Protein AF-A0A1A7BVV1-F1 (afdb_monomer_lite)

Radius of gyration: 44.95 Å; chains: 1; bounding box: 126×64×106 Å

pLDDT: mean 70.27, std 19.04, range [36.62, 98.12]

Organism: NCBI:txid1747903

Sequence (339 aa):
MTTYQEFCRLRDLHIPGVNAPKHTEADAFFMAAAQLAVPDGYKLAPLEPTPEIIASAAVAIWPTASPADIALARLAAPIVLMQMDMAPGTTADAVAGMLATMAPAYRAMLAAAPFPPAADQHPDDAAVDRFAAAMKAKLALARVKGRSGWDDPEQCSVDDLTVMLRNQANGGDPVDAGNFAMMVHQRGGSIARPRHAQLDAIEAAELQTVLADTFAHCRPEYPAGITAWAKAALLEVKDSMRYPATMTAALADVLGLPNFRTGPIAHVYRAAGAEIRTKCEDEQAFVIDRFLRLVLEHDDDWRTAAEADIKVAYTLAEANNAVDSASDAKTLEKTGEKT

Secondary structure (DSSP, 8-state):
--HHHHHHHHTT---TT-------HHHHHHHHHTT-PPPTT--PPPSS--HHHHHHHHHHH-PPPPHHHHHHHHHHHHHHHHHS-PPTT--HHHHHHHHHHHHHHHHHHHHHSPPPP-----HHHHHHHHHHHHHHHHHHHHHHTT---TT-TTTS-HHHHHHHHHHHHTTS-HHHHHHHHHHHHHTT-------HHHHHHHHHHHHHHHHHHHHHHH-TT--S-HHHHHHHHHHHHHHTTPPPSS--HHHHHHHT--HHHHHHHHHHHHHTT----SSHHHHHHHHHHHHHHHHHHHGGGHHHHHHHHHHHHHHHHHHHHHHHHHHHHHHHHHHHTT-

Structure (mmCIF, N/CA/C/O backbone):
data_AF-A0A1A7BVV1-F1
#
_entry.id   AF-A0A1A7BVV1-F1
#
loop_
_atom_site.group_PDB
_atom_site.id
_atom_site.type_symbol
_atom_site.label_atom_id
_atom_site.label_alt_id
_atom_site.label_comp_id
_atom_site.label_asym_id
_atom_site.label_entity_id
_atom_site.label_seq_id
_atom_site.pdbx_PDB_ins_code
_atom_site.Cartn_x
_atom_site.Cartn_y
_atom_site.Cartn_z
_atom_site.occupancy
_atom_site.B_iso_or_equiv
_atom_site.auth_seq_id
_atom_site.auth_comp_id
_atom_site.auth_asym_id
_atom_site.auth_atom_id
_atom_site.pdbx_PDB_model_num
ATOM 1 N N . MET A 1 1 ? 61.822 -25.140 -3.729 1.00 50.16 1 MET A N 1
ATOM 2 C CA . MET A 1 1 ? 61.906 -23.917 -2.900 1.00 50.16 1 MET A CA 1
ATOM 3 C C . MET A 1 1 ? 63.288 -23.295 -3.104 1.00 50.16 1 MET A C 1
ATOM 5 O O . MET A 1 1 ? 64.069 -23.216 -2.172 1.00 50.16 1 MET A O 1
ATOM 9 N N . THR A 1 2 ? 63.626 -22.944 -4.350 1.00 50.75 2 THR A N 1
ATOM 10 C CA . THR A 1 2 ? 65.026 -22.674 -4.753 1.00 50.75 2 THR A CA 1
ATOM 11 C C . THR A 1 2 ? 65.167 -21.541 -5.770 1.00 50.75 2 THR A C 1
ATOM 13 O O . THR A 1 2 ? 66.208 -20.912 -5.806 1.00 50.75 2 THR A O 1
ATOM 16 N N . THR A 1 3 ? 64.112 -21.158 -6.492 1.00 49.38 3 THR A N 1
ATOM 17 C CA . THR A 1 3 ? 64.167 -20.032 -7.444 1.00 49.38 3 THR A CA 1
ATOM 18 C C . THR A 1 3 ? 63.941 -18.660 -6.796 1.00 49.38 3 THR A C 1
ATOM 20 O O . THR A 1 3 ? 64.519 -17.670 -7.231 1.00 49.38 3 THR A O 1
ATOM 23 N N . TYR A 1 4 ? 63.165 -18.577 -5.707 1.00 37.75 4 TYR A N 1
ATOM 24 C CA . TYR A 1 4 ? 62.896 -17.296 -5.030 1.00 37.75 4 TYR A CA 1
ATOM 25 C C . TYR A 1 4 ? 64.085 -16.802 -4.184 1.00 37.75 4 TYR A C 1
ATOM 27 O O . TYR A 1 4 ? 64.351 -15.606 -4.113 1.00 37.75 4 TYR A O 1
ATOM 35 N N . GLN A 1 5 ? 64.852 -17.720 -3.585 1.00 42.91 5 GLN A N 1
ATOM 36 C CA . GLN A 1 5 ? 66.039 -17.363 -2.798 1.00 42.91 5 GLN A CA 1
ATOM 37 C C . GLN A 1 5 ? 67.229 -16.942 -3.677 1.00 42.91 5 GLN A C 1
ATOM 39 O O . GLN A 1 5 ? 67.999 -16.082 -3.258 1.00 42.91 5 GLN A O 1
ATOM 44 N N . GLU A 1 6 ? 67.352 -17.466 -4.902 1.00 45.44 6 GLU A N 1
ATOM 45 C CA . GLU A 1 6 ? 68.348 -16.994 -5.880 1.00 45.44 6 GLU A CA 1
ATOM 46 C C . GLU A 1 6 ? 68.006 -15.609 -6.438 1.00 45.44 6 GLU A C 1
ATOM 48 O O . GLU A 1 6 ? 68.896 -14.768 -6.570 1.00 45.44 6 GLU A O 1
ATOM 53 N N . PHE A 1 7 ? 66.719 -15.318 -6.653 1.00 45.88 7 PHE A N 1
ATOM 54 C CA . PHE A 1 7 ? 66.269 -13.993 -7.082 1.00 45.88 7 PHE A CA 1
ATOM 55 C C . PHE A 1 7 ? 66.543 -12.911 -6.022 1.00 45.88 7 PHE A C 1
ATOM 57 O O . PHE A 1 7 ? 67.014 -11.821 -6.344 1.00 45.88 7 PHE A O 1
ATOM 64 N N . CYS A 1 8 ? 66.331 -13.218 -4.736 1.00 41.44 8 CYS A N 1
ATOM 65 C CA . CYS A 1 8 ? 66.643 -12.281 -3.653 1.00 41.44 8 CYS A CA 1
ATOM 66 C C . CYS A 1 8 ? 68.152 -12.060 -3.459 1.00 41.44 8 CYS A C 1
ATOM 68 O O . CYS A 1 8 ? 68.545 -10.979 -3.031 1.00 41.44 8 CYS A O 1
ATOM 70 N N . ARG A 1 9 ? 69.004 -13.031 -3.817 1.00 43.50 9 ARG A N 1
ATOM 71 C CA . ARG A 1 9 ? 70.467 -12.928 -3.663 1.00 43.50 9 ARG A CA 1
ATOM 72 C C . ARG A 1 9 ? 71.121 -11.995 -4.689 1.00 43.50 9 ARG A C 1
ATOM 74 O O . ARG A 1 9 ? 72.174 -11.434 -4.407 1.00 43.50 9 ARG A O 1
ATOM 81 N N . LEU A 1 10 ? 70.499 -11.810 -5.856 1.00 45.03 10 LEU A N 1
ATOM 82 C CA . LEU A 1 10 ? 71.008 -10.945 -6.930 1.00 45.03 10 LEU A CA 1
ATOM 83 C C . LEU A 1 10 ? 70.640 -9.464 -6.762 1.00 45.03 10 LEU A C 1
ATOM 85 O O . LEU A 1 10 ? 71.250 -8.610 -7.401 1.00 45.03 10 LEU A O 1
ATOM 89 N N . ARG A 1 11 ? 69.684 -9.137 -5.885 1.00 41.88 11 ARG A N 1
ATOM 90 C CA . ARG A 1 11 ? 69.270 -7.747 -5.635 1.00 41.88 11 ARG A CA 1
ATOM 91 C C . ARG A 1 11 ? 70.212 -6.991 -4.685 1.00 41.88 11 ARG A C 1
ATOM 93 O O . ARG A 1 11 ? 70.223 -5.765 -4.707 1.00 41.88 11 ARG A O 1
ATOM 100 N N . ASP A 1 12 ? 71.035 -7.704 -3.913 1.00 43.41 12 ASP A N 1
ATOM 101 C CA . ASP A 1 12 ? 71.889 -7.116 -2.867 1.00 43.41 12 ASP A CA 1
ATOM 102 C C . ASP A 1 12 ? 73.333 -6.801 -3.317 1.00 43.41 12 ASP A C 1
ATOM 104 O O . ASP A 1 12 ? 74.172 -6.425 -2.501 1.00 43.41 12 ASP A O 1
ATOM 108 N N . LEU A 1 13 ? 73.639 -6.870 -4.618 1.00 45.31 13 LEU A N 1
ATOM 109 C CA . LEU A 1 13 ? 74.903 -6.365 -5.179 1.00 45.31 13 LEU A CA 1
ATOM 110 C C . LEU A 1 13 ? 74.689 -5.057 -5.947 1.00 45.31 13 LEU A C 1
ATOM 112 O O . LEU A 1 13 ? 75.045 -4.931 -7.116 1.00 45.31 13 LEU A O 1
ATOM 116 N N . HIS A 1 14 ? 74.134 -4.051 -5.272 1.00 40.06 14 HIS A N 1
ATOM 117 C CA . HIS A 1 14 ? 74.279 -2.666 -5.710 1.00 40.06 14 HIS A CA 1
ATOM 118 C C . HIS A 1 14 ? 75.394 -2.003 -4.896 1.00 40.06 14 HIS A C 1
ATOM 120 O O . HIS A 1 14 ? 75.162 -1.446 -3.827 1.00 40.06 14 HIS A O 1
ATOM 126 N N . ILE A 1 15 ? 76.627 -2.091 -5.400 1.00 43.69 15 ILE A N 1
ATOM 127 C CA . ILE A 1 15 ? 77.714 -1.211 -4.963 1.00 43.69 15 ILE A CA 1
ATOM 128 C C . ILE A 1 15 ? 77.426 0.161 -5.594 1.00 43.69 15 ILE A C 1
ATOM 130 O O . ILE A 1 15 ? 77.420 0.257 -6.825 1.00 43.69 15 ILE A O 1
ATOM 134 N N . PRO A 1 16 ? 77.183 1.228 -4.815 1.00 36.62 16 PRO A N 1
ATOM 135 C CA . PRO A 1 16 ? 76.979 2.553 -5.382 1.00 36.62 16 PRO A CA 1
ATOM 136 C C . PRO A 1 16 ? 78.316 3.051 -5.944 1.00 36.62 16 PRO A C 1
ATOM 138 O O . PRO A 1 16 ? 79.261 3.252 -5.184 1.00 36.62 16 PRO A O 1
ATOM 141 N N . GLY A 1 17 ? 78.411 3.246 -7.264 1.00 48.16 17 GLY A N 1
ATOM 142 C CA . GLY A 1 17 ? 79.550 3.962 -7.857 1.00 48.16 17 GLY A CA 1
ATOM 143 C C . GLY A 1 17 ? 80.024 3.557 -9.254 1.00 48.16 17 GLY A C 1
ATOM 144 O O . GLY A 1 17 ? 80.911 4.227 -9.774 1.00 48.16 17 GLY A O 1
ATOM 145 N N . VAL A 1 18 ? 79.472 2.524 -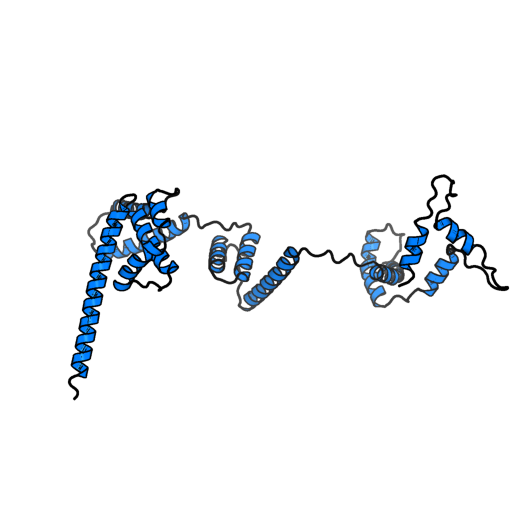9.899 1.00 46.72 18 VAL A N 1
ATOM 146 C CA . VAL A 1 18 ? 79.907 2.138 -11.257 1.00 46.72 18 VAL A CA 1
ATOM 147 C C . VAL A 1 18 ? 78.745 2.248 -12.242 1.00 46.72 18 VAL A C 1
ATOM 149 O O . VAL A 1 18 ? 77.718 1.596 -12.079 1.00 46.72 18 VAL A O 1
ATOM 152 N N . ASN A 1 19 ? 78.910 3.098 -13.260 1.00 51.44 19 ASN A N 1
ATOM 153 C CA . ASN A 1 19 ? 77.971 3.267 -14.371 1.00 51.44 19 ASN A CA 1
ATOM 154 C C . ASN A 1 19 ? 77.696 1.919 -15.057 1.00 51.44 19 ASN A C 1
ATOM 156 O O . ASN A 1 19 ? 78.560 1.401 -15.763 1.00 51.44 19 ASN A O 1
ATOM 160 N N . ALA A 1 20 ? 76.491 1.372 -14.892 1.00 44.41 20 ALA A N 1
ATOM 161 C CA . ALA A 1 20 ? 76.021 0.257 -15.707 1.00 44.41 20 ALA A CA 1
ATOM 162 C C . ALA A 1 20 ? 75.573 0.784 -17.088 1.00 44.41 20 ALA A C 1
ATOM 164 O O . ALA A 1 20 ? 74.839 1.779 -17.143 1.00 44.41 20 ALA A O 1
ATOM 165 N N . PRO A 1 21 ? 75.995 0.166 -18.207 1.00 50.19 21 PRO A N 1
ATOM 166 C CA . PRO A 1 21 ? 75.536 0.564 -19.531 1.00 50.19 21 PRO A CA 1
ATOM 167 C C . PRO A 1 21 ? 74.037 0.278 -19.669 1.00 50.19 21 PRO A C 1
ATOM 169 O O . PRO A 1 21 ? 73.565 -0.818 -19.369 1.00 50.19 21 PRO A O 1
ATOM 172 N N . LYS A 1 22 ? 73.279 1.287 -20.111 1.00 49.56 22 LYS A N 1
ATOM 173 C CA . LYS A 1 22 ? 71.845 1.169 -20.395 1.00 49.56 22 LYS A CA 1
ATOM 174 C C . LYS A 1 22 ? 71.646 0.334 -21.662 1.00 49.56 22 LYS A C 1
ATOM 176 O O . LYS A 1 22 ? 71.616 0.890 -22.753 1.00 49.56 22 LYS A O 1
ATOM 181 N N . HIS A 1 23 ? 71.490 -0.972 -21.507 1.00 47.69 23 HIS A N 1
ATOM 182 C CA . HIS A 1 23 ? 70.833 -1.805 -22.509 1.00 47.69 23 HIS A CA 1
ATOM 183 C C . HIS A 1 23 ? 69.512 -2.285 -21.920 1.00 47.69 23 HIS A C 1
ATOM 185 O O . HIS A 1 23 ? 69.466 -2.771 -20.789 1.00 47.69 23 HIS A O 1
ATOM 191 N N . THR A 1 24 ? 68.429 -2.060 -22.652 1.00 56.09 24 THR A N 1
ATOM 192 C CA . THR A 1 24 ? 67.086 -2.491 -22.256 1.00 56.09 24 THR A CA 1
ATOM 193 C C . THR A 1 24 ? 66.888 -3.967 -22.610 1.00 56.09 24 THR A C 1
ATOM 195 O O . THR A 1 24 ? 67.560 -4.481 -23.501 1.00 56.09 24 THR A O 1
ATOM 198 N N . GLU A 1 25 ? 65.968 -4.676 -21.943 1.00 47.03 25 GLU A N 1
ATOM 199 C CA . GLU A 1 25 ? 65.640 -6.084 -22.264 1.00 47.03 25 GLU A CA 1
ATOM 200 C C . GLU A 1 25 ? 65.261 -6.289 -23.744 1.00 47.03 25 GLU A C 1
ATOM 202 O O . GLU A 1 25 ? 65.489 -7.361 -24.304 1.00 47.03 25 GLU A O 1
ATOM 207 N N . ALA A 1 26 ? 64.761 -5.240 -24.406 1.00 49.53 26 ALA A N 1
ATOM 208 C CA . ALA A 1 26 ? 64.489 -5.230 -25.839 1.00 49.53 26 ALA A CA 1
ATOM 209 C C . ALA A 1 26 ? 65.767 -5.370 -26.693 1.00 49.53 26 ALA A C 1
ATOM 211 O O . ALA A 1 26 ? 65.755 -6.072 -27.705 1.00 49.53 26 ALA A O 1
ATOM 212 N N . ASP A 1 27 ? 66.887 -4.780 -26.266 1.00 47.97 27 ASP A N 1
ATOM 213 C CA . ASP A 1 27 ? 68.156 -4.823 -27.004 1.00 47.97 27 ASP A CA 1
ATOM 214 C C . ASP A 1 27 ? 68.790 -6.225 -26.960 1.00 47.97 27 ASP A C 1
ATOM 216 O O . ASP A 1 27 ? 69.382 -6.687 -27.938 1.00 47.97 27 ASP A O 1
ATOM 220 N N . ALA A 1 28 ? 68.614 -6.942 -25.844 1.00 51.19 28 ALA A N 1
ATOM 221 C CA . ALA A 1 28 ? 69.111 -8.308 -25.673 1.00 51.19 28 ALA A CA 1
ATOM 222 C C . ALA A 1 28 ? 68.346 -9.325 -26.542 1.00 51.19 28 ALA A C 1
ATOM 224 O O . ALA A 1 28 ? 68.944 -10.272 -27.056 1.00 51.19 28 ALA A O 1
ATOM 225 N N . PHE A 1 29 ? 67.043 -9.111 -26.755 1.00 47.25 29 PHE A N 1
ATOM 226 C CA . PHE A 1 29 ? 66.218 -9.985 -27.593 1.00 47.25 29 PHE A CA 1
ATOM 227 C C . PHE A 1 29 ? 66.537 -9.821 -29.089 1.00 47.25 29 PHE A C 1
ATOM 229 O O . PHE A 1 29 ? 66.622 -10.808 -29.822 1.00 47.25 29 PHE A O 1
ATOM 236 N N . PHE A 1 30 ? 66.798 -8.589 -29.542 1.00 46.56 30 PHE A N 1
ATOM 237 C CA . PHE A 1 30 ? 67.150 -8.312 -30.939 1.00 46.56 30 PHE A CA 1
ATOM 238 C C . PHE A 1 30 ? 68.538 -8.835 -31.336 1.00 46.56 30 PHE A C 1
ATOM 240 O O . PHE A 1 30 ? 68.716 -9.302 -32.462 1.00 46.56 30 PHE A O 1
ATOM 247 N N . MET A 1 31 ? 69.513 -8.817 -30.422 1.00 45.09 31 MET A N 1
ATOM 248 C CA . MET A 1 31 ? 70.860 -9.335 -30.699 1.00 45.09 31 MET A CA 1
ATOM 249 C C . MET A 1 31 ? 70.904 -10.868 -30.812 1.00 45.09 31 MET A C 1
ATOM 251 O O . MET A 1 31 ? 71.695 -11.390 -31.593 1.00 45.09 31 MET A O 1
ATOM 255 N N . ALA A 1 32 ? 70.030 -11.594 -30.104 1.00 47.50 32 ALA A N 1
ATOM 256 C CA . ALA A 1 32 ? 69.979 -13.060 -30.154 1.00 47.50 32 ALA A CA 1
ATOM 257 C C . ALA A 1 32 ? 69.299 -13.613 -31.425 1.00 47.50 32 ALA A C 1
ATOM 259 O O . ALA A 1 32 ? 69.659 -14.690 -31.900 1.00 47.50 32 ALA A O 1
ATOM 260 N N . ALA A 1 33 ? 68.342 -12.882 -32.008 1.00 43.78 33 ALA A N 1
ATOM 261 C CA . ALA A 1 33 ? 67.615 -13.322 -33.204 1.00 43.78 33 ALA A CA 1
ATOM 262 C C . ALA A 1 33 ? 68.429 -13.189 -34.509 1.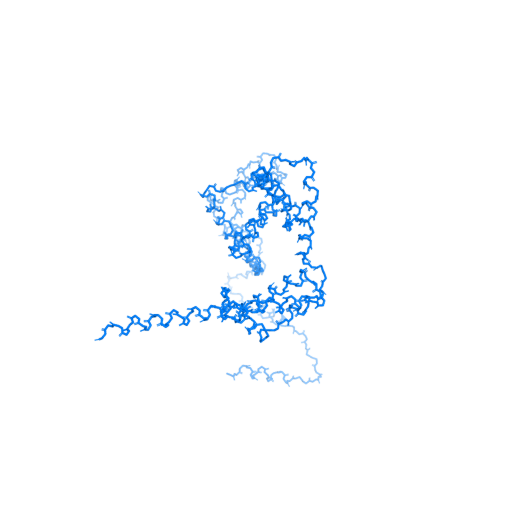00 43.78 33 ALA A C 1
ATOM 264 O O . ALA A 1 33 ? 68.146 -13.877 -35.489 1.00 43.78 33 ALA A O 1
ATOM 265 N N . ALA A 1 34 ? 69.461 -12.340 -34.533 1.00 47.81 34 ALA A N 1
ATOM 266 C CA . ALA A 1 34 ? 70.219 -12.017 -35.744 1.00 47.81 34 ALA A CA 1
ATOM 267 C C . ALA A 1 34 ? 71.250 -13.086 -36.178 1.00 47.81 34 ALA A C 1
ATOM 269 O O . ALA A 1 34 ? 71.922 -12.903 -37.191 1.00 47.81 34 ALA A O 1
ATOM 270 N N . GLN A 1 35 ? 71.401 -14.194 -35.440 1.00 49.53 35 GLN A N 1
ATOM 271 C CA . GLN A 1 35 ? 72.483 -15.174 -35.644 1.00 49.53 35 GLN A CA 1
ATOM 272 C C . GLN A 1 35 ? 72.015 -16.628 -35.830 1.00 49.53 35 GLN A C 1
ATOM 274 O O . GLN A 1 35 ? 72.751 -17.568 -35.537 1.00 49.53 35 GLN A O 1
ATOM 279 N N . LEU A 1 36 ? 70.815 -16.846 -36.374 1.00 53.44 36 LEU A N 1
ATOM 280 C CA . LEU A 1 36 ? 70.402 -18.171 -36.851 1.00 53.44 36 LEU A CA 1
ATOM 281 C C . LEU A 1 36 ? 70.824 -18.362 -38.315 1.00 53.44 36 LEU A C 1
ATOM 283 O O . LEU A 1 36 ? 70.265 -17.753 -39.225 1.00 53.44 36 LEU A O 1
ATOM 287 N N . ALA A 1 37 ? 71.826 -19.213 -38.541 1.00 56.31 37 ALA A N 1
ATOM 288 C CA . ALA A 1 37 ? 72.240 -19.619 -39.881 1.00 56.31 37 ALA A CA 1
ATOM 289 C C . ALA A 1 37 ? 71.121 -20.427 -40.565 1.00 56.31 37 ALA A C 1
ATOM 291 O O . ALA A 1 37 ? 70.638 -21.422 -40.023 1.00 56.31 37 ALA A O 1
ATOM 292 N N . VAL A 1 38 ? 70.709 -19.990 -41.756 1.00 58.81 38 VAL A N 1
ATOM 293 C CA . VAL A 1 38 ? 69.658 -20.632 -42.557 1.00 58.81 38 VAL A CA 1
ATOM 294 C C . VAL A 1 38 ? 70.270 -21.800 -43.338 1.00 58.81 38 VAL A C 1
ATOM 296 O O . VAL A 1 38 ? 71.264 -21.580 -44.029 1.00 58.81 38 VAL A O 1
ATOM 299 N N . PRO A 1 39 ? 69.718 -23.025 -43.258 1.00 67.88 39 PRO A N 1
ATOM 300 C CA . PRO A 1 39 ? 70.212 -24.160 -44.036 1.00 67.88 39 PRO A CA 1
ATOM 301 C C . PRO A 1 39 ? 70.113 -23.937 -45.552 1.00 67.88 39 PRO A C 1
ATOM 303 O O . PRO A 1 39 ? 69.182 -23.283 -46.032 1.00 67.88 39 PRO A O 1
ATOM 306 N N . ASP A 1 40 ? 71.029 -24.541 -46.315 1.00 46.19 40 ASP A N 1
ATOM 307 C CA . ASP A 1 40 ? 71.028 -24.463 -47.780 1.00 46.19 40 ASP A CA 1
ATOM 308 C C . ASP A 1 40 ? 69.691 -24.938 -48.372 1.00 46.19 40 ASP A C 1
ATOM 310 O O . ASP A 1 40 ? 69.164 -25.998 -48.029 1.00 46.19 40 ASP A O 1
ATOM 314 N N . GLY A 1 41 ? 69.132 -24.127 -49.275 1.00 64.00 41 GLY A N 1
ATOM 315 C CA . GLY A 1 41 ? 67.833 -24.365 -49.915 1.00 64.00 41 GLY A CA 1
ATOM 316 C C . GLY A 1 41 ? 66.634 -23.713 -49.217 1.00 64.00 41 GLY A C 1
ATOM 317 O O . GLY A 1 41 ? 65.553 -23.677 -49.803 1.00 64.00 41 GLY A O 1
ATOM 318 N N . TYR A 1 42 ? 66.809 -23.139 -48.024 1.00 51.59 42 TYR A N 1
ATOM 319 C CA . TYR A 1 42 ? 65.757 -22.407 -47.317 1.00 51.59 42 TYR A CA 1
ATOM 320 C C . TYR A 1 42 ? 65.946 -20.893 -47.463 1.00 51.59 42 TYR A C 1
ATOM 322 O O . TYR A 1 42 ? 67.063 -20.379 -47.476 1.00 51.59 42 TYR A O 1
ATOM 330 N N . LYS A 1 43 ? 64.837 -20.157 -47.575 1.00 56.69 43 LYS A N 1
ATOM 331 C CA . LYS A 1 43 ? 64.819 -18.689 -47.521 1.00 56.69 43 LYS A CA 1
ATOM 332 C C . LYS A 1 43 ? 64.109 -18.260 -46.245 1.00 56.69 43 LYS A C 1
ATOM 334 O O . LYS A 1 43 ? 63.055 -18.806 -45.926 1.00 56.69 43 LYS A O 1
ATOM 339 N N . LEU A 1 44 ? 64.672 -17.282 -45.535 1.00 53.59 44 LEU A N 1
ATOM 340 C CA . LEU A 1 44 ? 63.983 -16.644 -44.415 1.00 53.59 44 LEU A CA 1
ATOM 341 C C . LEU A 1 44 ? 62.698 -16.000 -44.925 1.00 53.59 44 LEU A C 1
ATOM 343 O O . LEU A 1 44 ? 62.722 -15.240 -45.896 1.00 53.59 44 LEU A O 1
ATOM 347 N N . ALA A 1 45 ? 61.585 -16.323 -44.271 1.00 50.31 45 ALA A N 1
ATOM 348 C CA . ALA A 1 45 ? 60.344 -15.608 -44.494 1.00 50.31 45 ALA A CA 1
ATOM 349 C C . ALA A 1 45 ? 60.559 -14.135 -44.095 1.00 50.31 45 ALA A C 1
ATOM 351 O O . ALA A 1 45 ? 61.146 -13.881 -43.037 1.00 50.31 45 ALA A O 1
ATOM 352 N N . PRO A 1 46 ? 60.147 -13.169 -44.932 1.00 55.88 46 PRO A N 1
ATOM 353 C CA . PRO A 1 46 ? 60.271 -11.760 -44.590 1.00 55.88 46 PRO A CA 1
ATOM 354 C C . PRO A 1 46 ? 59.474 -11.461 -43.313 1.00 55.88 46 PRO A C 1
ATOM 356 O O . PRO A 1 46 ? 58.387 -12.001 -43.113 1.00 55.88 46 PRO A O 1
ATOM 359 N N . LEU A 1 47 ? 60.049 -10.624 -42.441 1.00 52.28 47 LEU A N 1
ATOM 360 C CA . LEU A 1 47 ? 59.482 -10.302 -41.125 1.00 52.28 47 LEU A CA 1
ATOM 361 C C . LEU A 1 47 ? 58.121 -9.595 -41.240 1.00 52.28 47 LEU A C 1
ATOM 363 O O . LEU A 1 47 ? 57.256 -9.769 -40.387 1.00 52.28 47 LEU A O 1
ATOM 367 N N . GLU A 1 48 ? 57.938 -8.834 -42.320 1.00 45.59 48 GLU A N 1
ATOM 368 C CA . GLU A 1 48 ? 56.656 -8.276 -42.727 1.00 45.59 48 GLU A CA 1
ATOM 369 C C . GLU A 1 48 ? 56.153 -9.021 -43.973 1.00 45.59 48 GLU A C 1
ATOM 371 O O . GLU A 1 48 ? 56.903 -9.172 -44.946 1.00 45.59 48 GLU A O 1
ATOM 376 N N . PRO A 1 49 ? 54.908 -9.528 -43.960 1.00 56.50 49 PRO A N 1
ATOM 377 C CA . PRO A 1 49 ? 54.383 -10.307 -45.070 1.00 56.50 49 PRO A CA 1
ATOM 378 C C . PRO A 1 49 ? 54.260 -9.425 -46.317 1.00 56.50 49 PRO A C 1
ATOM 380 O O . PRO A 1 49 ? 53.665 -8.349 -46.275 1.00 56.50 49 PRO A O 1
ATOM 383 N N . THR A 1 50 ? 54.817 -9.880 -47.442 1.00 64.06 50 THR A N 1
ATOM 384 C CA . THR A 1 50 ? 54.706 -9.139 -48.704 1.00 64.06 50 THR A CA 1
ATOM 385 C C . THR A 1 50 ? 53.255 -9.121 -49.195 1.00 64.06 50 THR A C 1
ATOM 387 O O . THR A 1 50 ? 52.506 -10.063 -48.908 1.00 64.06 50 THR A O 1
ATOM 390 N N . PRO A 1 51 ? 52.834 -8.100 -49.963 1.00 53.41 51 PRO A N 1
ATOM 391 C CA . PRO A 1 51 ? 51.484 -8.029 -50.525 1.00 53.41 51 PRO A CA 1
ATOM 392 C C . PRO A 1 51 ? 51.067 -9.303 -51.272 1.00 53.41 51 PRO A C 1
ATOM 394 O O . PRO A 1 51 ? 49.916 -9.721 -51.190 1.00 53.41 51 PRO A O 1
ATOM 397 N N . GLU A 1 52 ? 52.007 -9.978 -51.934 1.00 53.97 52 GLU A N 1
ATOM 398 C CA . GLU A 1 52 ? 51.784 -11.234 -52.653 1.00 53.97 52 GLU A CA 1
ATOM 399 C C . GLU A 1 52 ? 51.574 -12.426 -51.705 1.00 53.97 52 GLU A C 1
ATOM 401 O O . GLU A 1 52 ? 50.767 -13.307 -52.003 1.00 53.97 52 GLU A O 1
ATOM 406 N N . ILE A 1 53 ? 52.252 -12.455 -50.549 1.00 54.88 53 ILE A N 1
ATOM 407 C CA . ILE A 1 53 ? 52.040 -13.460 -49.493 1.00 54.88 53 ILE A CA 1
ATOM 408 C C . ILE A 1 53 ? 50.684 -13.232 -48.819 1.00 54.88 53 ILE A C 1
ATOM 410 O O . ILE A 1 53 ? 49.951 -14.194 -48.597 1.00 54.88 53 ILE A O 1
ATOM 414 N N . ILE A 1 54 ? 50.311 -11.973 -48.567 1.00 54.38 54 ILE A N 1
ATOM 415 C CA . ILE A 1 54 ? 48.990 -11.605 -48.035 1.00 54.38 54 ILE A CA 1
ATOM 416 C C . ILE A 1 54 ? 47.891 -12.004 -49.028 1.00 54.38 54 ILE A C 1
ATOM 418 O O . ILE A 1 54 ? 46.917 -12.643 -48.636 1.00 54.38 54 ILE A O 1
ATOM 422 N N . ALA A 1 55 ? 48.061 -11.697 -50.317 1.00 46.34 55 ALA A N 1
ATOM 423 C CA . ALA A 1 55 ? 47.103 -12.050 -51.362 1.00 46.34 55 ALA A CA 1
ATOM 424 C C . ALA A 1 55 ? 46.978 -13.571 -51.543 1.00 46.34 55 ALA A C 1
ATOM 426 O O . ALA A 1 55 ? 45.870 -14.092 -51.652 1.00 46.34 55 ALA A O 1
ATOM 427 N N . SER A 1 56 ? 48.093 -14.304 -51.510 1.00 46.34 56 SER A N 1
ATOM 428 C CA . SER A 1 56 ? 48.095 -15.768 -51.635 1.00 46.34 56 SER A CA 1
ATOM 429 C C . SER A 1 56 ? 47.479 -16.451 -50.411 1.00 46.34 56 SER A C 1
ATOM 431 O O . SER A 1 56 ? 46.731 -17.415 -50.562 1.00 46.34 56 SER A O 1
ATOM 433 N N . ALA A 1 57 ? 47.724 -15.931 -49.204 1.00 50.97 57 ALA A N 1
ATOM 434 C CA . ALA A 1 57 ? 47.076 -16.395 -47.979 1.00 50.97 57 ALA A CA 1
ATOM 435 C C . ALA A 1 57 ? 45.571 -16.072 -47.969 1.00 50.97 57 ALA A C 1
ATOM 437 O O . ALA A 1 57 ? 44.771 -16.919 -47.581 1.00 50.97 57 ALA A O 1
ATOM 438 N N . ALA A 1 58 ? 45.163 -14.898 -48.462 1.00 48.34 58 ALA A N 1
ATOM 439 C CA . ALA A 1 58 ? 43.755 -14.523 -48.604 1.00 48.34 58 ALA A CA 1
ATOM 440 C C . ALA A 1 58 ? 43.009 -15.427 -49.603 1.00 48.34 58 ALA A C 1
ATOM 442 O O . ALA A 1 58 ? 41.880 -15.834 -49.339 1.00 48.34 58 ALA A O 1
ATOM 443 N N . VAL A 1 59 ? 43.658 -15.809 -50.710 1.00 49.81 59 VAL A N 1
ATOM 444 C CA . VAL A 1 59 ? 43.122 -16.785 -51.676 1.00 49.81 59 VAL A CA 1
ATOM 445 C C . VAL A 1 59 ? 43.072 -18.199 -51.084 1.00 49.81 59 VAL A C 1
ATOM 447 O O . VAL A 1 59 ? 42.100 -18.913 -51.313 1.00 49.81 59 VAL A O 1
ATOM 450 N N . ALA A 1 60 ? 44.068 -18.599 -50.287 1.00 47.53 60 ALA A N 1
ATOM 451 C CA . ALA A 1 60 ? 44.116 -19.917 -49.646 1.00 47.53 60 ALA A CA 1
ATOM 452 C C . ALA A 1 60 ? 43.114 -20.086 -48.485 1.00 47.53 60 ALA A C 1
ATOM 454 O O . ALA A 1 60 ? 42.774 -21.216 -48.136 1.00 47.53 60 ALA A O 1
ATOM 455 N N . ILE A 1 61 ? 42.643 -18.983 -47.889 1.00 50.22 61 ILE A N 1
ATOM 456 C CA . ILE A 1 61 ? 41.707 -18.975 -46.752 1.00 50.22 61 ILE A CA 1
ATOM 457 C C . ILE A 1 61 ? 40.255 -18.738 -47.200 1.00 50.22 61 ILE A C 1
ATOM 459 O O . ILE A 1 61 ? 39.348 -18.941 -46.398 1.00 50.22 61 ILE A O 1
ATOM 463 N N . TRP A 1 62 ? 39.997 -18.350 -48.457 1.00 50.22 62 TRP A N 1
ATOM 464 C CA . TRP A 1 62 ? 38.654 -17.964 -48.904 1.00 50.22 62 TRP A CA 1
ATOM 465 C C . TRP A 1 62 ? 37.659 -19.136 -48.809 1.00 50.22 62 TRP A C 1
ATOM 467 O O . TRP A 1 62 ? 37.729 -20.070 -49.613 1.00 50.22 62 TRP A O 1
ATOM 477 N N . PRO A 1 63 ? 36.678 -19.114 -47.884 1.00 56.16 63 PRO A N 1
ATOM 478 C CA . PRO A 1 63 ? 35.591 -20.074 -47.926 1.00 56.16 63 PRO A CA 1
ATOM 479 C C . PRO A 1 63 ? 34.667 -19.667 -49.071 1.00 56.16 63 PRO A C 1
ATOM 481 O O . PRO A 1 63 ? 34.292 -18.497 -49.189 1.00 56.16 63 PRO A O 1
ATOM 484 N N . THR A 1 64 ? 34.267 -20.619 -49.911 1.00 61.56 64 THR A N 1
ATOM 485 C CA . THR A 1 64 ? 33.179 -20.402 -50.871 1.00 61.56 64 THR A CA 1
ATOM 486 C C . THR A 1 64 ? 31.962 -19.849 -50.131 1.00 61.56 64 THR A C 1
ATOM 488 O O . THR A 1 64 ? 31.505 -20.475 -49.171 1.00 61.56 64 THR A O 1
ATOM 491 N N . ALA A 1 65 ? 31.459 -18.681 -50.548 1.00 60.69 65 ALA A N 1
ATOM 492 C CA . ALA A 1 65 ? 30.303 -18.043 -49.922 1.00 60.69 65 ALA A CA 1
ATOM 493 C C . ALA A 1 65 ? 29.142 -19.042 -49.814 1.00 60.69 65 ALA A C 1
ATOM 495 O O . ALA A 1 65 ? 28.765 -19.678 -50.803 1.00 60.69 65 ALA A O 1
ATOM 496 N N . SER A 1 66 ? 28.589 -19.212 -48.611 1.00 69.62 66 SER A N 1
ATOM 497 C CA . SER A 1 66 ? 27.484 -20.150 -48.424 1.00 69.62 66 SER A CA 1
ATOM 498 C C . SER A 1 66 ? 26.212 -19.623 -49.106 1.00 69.62 66 SER A C 1
ATOM 500 O O . SER A 1 66 ? 26.056 -18.411 -49.283 1.00 69.62 66 SER A O 1
ATOM 502 N N . PRO A 1 67 ? 25.233 -20.485 -49.432 1.00 70.19 67 PRO A N 1
ATOM 503 C CA . PRO A 1 67 ? 23.940 -20.030 -49.949 1.00 70.19 67 PRO A CA 1
ATOM 504 C C . PRO A 1 67 ? 23.245 -18.998 -49.042 1.00 70.19 67 PRO A C 1
ATOM 506 O O . PRO A 1 67 ? 22.571 -18.095 -49.535 1.00 70.19 67 PRO A O 1
ATOM 509 N N . ALA A 1 68 ? 23.453 -19.088 -47.723 1.00 68.44 68 ALA A N 1
ATOM 510 C CA . ALA A 1 68 ? 22.937 -18.121 -46.757 1.00 68.44 68 ALA A CA 1
ATOM 511 C C . ALA A 1 68 ? 23.654 -16.759 -46.838 1.00 68.44 68 ALA A C 1
ATOM 513 O O . ALA A 1 68 ? 23.013 -15.726 -46.661 1.00 68.44 68 ALA A O 1
ATOM 514 N N . ASP A 1 69 ? 24.956 -16.738 -47.145 1.00 61.72 69 ASP A N 1
ATOM 515 C CA . ASP A 1 69 ? 25.711 -15.498 -47.390 1.00 61.72 69 ASP A CA 1
ATOM 516 C C . ASP A 1 69 ? 25.217 -14.778 -48.639 1.00 61.72 69 ASP A C 1
ATOM 518 O O . ASP A 1 69 ? 25.010 -13.569 -48.617 1.00 61.72 69 ASP A O 1
ATOM 522 N N . ILE A 1 70 ? 24.956 -15.532 -49.708 1.00 65.44 70 ILE A N 1
ATOM 523 C CA . ILE A 1 70 ? 24.428 -14.993 -50.965 1.00 65.44 70 ILE A CA 1
ATOM 524 C C . ILE A 1 70 ? 23.021 -14.418 -50.753 1.00 65.44 70 ILE A C 1
ATOM 526 O O . ILE A 1 70 ? 22.706 -13.340 -51.258 1.00 65.44 70 ILE A O 1
ATOM 530 N N . ALA A 1 71 ? 22.176 -15.104 -49.978 1.00 67.19 71 ALA A N 1
ATOM 531 C CA . ALA A 1 71 ? 20.840 -14.618 -49.646 1.00 67.19 71 ALA A CA 1
ATOM 532 C C . ALA A 1 71 ? 20.884 -13.324 -48.815 1.00 67.19 71 ALA A C 1
ATOM 534 O O . ALA A 1 71 ? 20.173 -12.369 -49.127 1.00 67.19 71 ALA A O 1
ATOM 535 N N . LEU A 1 72 ? 21.751 -13.264 -47.801 1.00 69.00 72 LEU A N 1
ATOM 536 C CA . LEU A 1 72 ? 21.925 -12.072 -46.971 1.00 69.00 72 LEU A CA 1
ATOM 537 C C . LEU A 1 72 ? 22.507 -10.896 -47.774 1.00 69.00 72 LEU A C 1
ATOM 539 O O . LEU A 1 72 ? 22.030 -9.769 -47.658 1.00 69.00 72 LEU A O 1
ATOM 543 N N . ALA A 1 73 ? 23.482 -11.161 -48.644 1.00 67.44 73 ALA A N 1
ATOM 544 C CA . ALA A 1 73 ? 24.088 -10.159 -49.516 1.00 67.44 73 ALA A CA 1
ATOM 545 C C . ALA A 1 73 ? 23.083 -9.557 -50.515 1.00 67.44 73 ALA A C 1
ATOM 547 O O . ALA A 1 73 ? 23.122 -8.355 -50.773 1.00 67.44 73 ALA A O 1
ATOM 548 N N . ARG A 1 74 ? 22.132 -10.354 -51.023 1.00 70.31 74 ARG A N 1
ATOM 549 C CA . ARG A 1 74 ? 21.033 -9.861 -51.874 1.00 70.31 74 ARG A CA 1
ATOM 550 C C . ARG A 1 74 ? 20.098 -8.895 -51.151 1.00 70.31 74 ARG A C 1
ATOM 552 O O . ARG A 1 74 ? 19.622 -7.951 -51.772 1.00 70.31 74 ARG A O 1
ATOM 559 N N . LEU A 1 75 ? 19.855 -9.105 -49.857 1.00 67.38 75 LEU A N 1
ATOM 560 C CA . LEU A 1 75 ? 19.044 -8.192 -49.044 1.00 67.38 75 LEU A CA 1
ATOM 561 C C . LEU A 1 75 ? 19.789 -6.889 -48.718 1.00 67.38 75 LEU A C 1
ATOM 563 O O . LEU A 1 75 ? 19.161 -5.839 -48.620 1.00 67.38 75 LEU A O 1
ATOM 567 N N . ALA A 1 76 ? 21.116 -6.944 -48.575 1.00 63.53 76 ALA A N 1
ATOM 568 C CA . ALA A 1 76 ? 21.949 -5.783 -48.260 1.00 63.53 76 ALA A CA 1
ATOM 569 C C . ALA A 1 76 ? 22.313 -4.924 -49.490 1.00 63.53 76 ALA A C 1
ATOM 571 O O . ALA A 1 76 ? 22.508 -3.716 -49.359 1.00 63.53 76 ALA A O 1
ATOM 572 N N . ALA A 1 77 ? 22.377 -5.517 -50.687 1.00 64.50 77 ALA A N 1
ATOM 573 C CA . ALA A 1 77 ? 22.784 -4.836 -51.921 1.00 64.50 77 ALA A CA 1
ATOM 574 C C . ALA A 1 77 ? 21.990 -3.552 -52.258 1.00 64.50 77 ALA A C 1
ATOM 576 O O . ALA A 1 77 ? 22.624 -2.572 -52.651 1.00 64.50 77 ALA A O 1
ATOM 577 N N . PRO A 1 78 ? 20.655 -3.475 -52.072 1.00 61.53 78 PRO A N 1
ATOM 578 C CA . PRO A 1 78 ? 19.898 -2.244 -52.315 1.00 61.53 78 PRO A CA 1
ATOM 579 C C . PRO A 1 78 ? 20.297 -1.099 -51.379 1.00 61.53 78 PRO A C 1
ATOM 581 O O . PRO A 1 78 ? 20.335 0.049 -51.806 1.00 61.53 78 PRO A O 1
ATOM 584 N N . ILE A 1 79 ? 20.633 -1.407 -50.122 1.00 64.94 79 ILE A N 1
ATOM 585 C CA . ILE A 1 79 ? 21.051 -0.412 -49.124 1.00 64.94 79 ILE A CA 1
ATOM 586 C C . ILE A 1 79 ? 22.413 0.170 -49.514 1.00 64.94 79 ILE A C 1
ATOM 588 O O . ILE A 1 79 ? 22.607 1.380 -49.475 1.00 64.94 79 ILE A O 1
ATOM 592 N N . VAL A 1 80 ? 23.336 -0.684 -49.960 1.00 60.34 80 VAL A N 1
ATOM 593 C CA . VAL A 1 80 ? 24.663 -0.262 -50.429 1.00 60.34 80 VAL A CA 1
ATOM 594 C C . VAL A 1 80 ? 24.560 0.558 -51.719 1.00 60.34 80 VAL A C 1
ATOM 596 O O . VAL A 1 80 ? 25.199 1.601 -51.829 1.00 60.34 80 VAL A O 1
ATOM 599 N N . LEU A 1 81 ? 23.698 0.152 -52.658 1.00 60.09 81 LEU A N 1
ATOM 600 C CA . LEU A 1 81 ? 23.412 0.919 -53.878 1.00 60.09 81 LEU A CA 1
ATOM 601 C C . LEU A 1 81 ? 22.801 2.299 -53.591 1.00 60.09 81 LEU A C 1
ATOM 603 O O . LEU A 1 81 ? 23.031 3.227 -54.355 1.00 60.09 81 LEU A O 1
ATOM 607 N N . MET A 1 82 ? 22.046 2.452 -52.499 1.00 62.19 82 MET A N 1
ATOM 608 C CA . MET A 1 82 ? 21.504 3.750 -52.075 1.00 62.19 82 MET A CA 1
ATOM 609 C C . MET A 1 82 ? 22.554 4.670 -51.435 1.00 62.19 82 MET A C 1
ATOM 611 O O . MET A 1 82 ? 22.328 5.875 -51.362 1.00 62.19 82 MET A O 1
ATOM 615 N N . GLN A 1 83 ? 23.673 4.126 -50.947 1.00 54.44 83 GLN A N 1
ATOM 616 C CA . GLN A 1 83 ? 24.691 4.879 -50.204 1.00 54.44 83 GLN A CA 1
ATOM 617 C C . GLN A 1 83 ? 25.999 5.105 -50.974 1.00 54.44 83 GLN A C 1
ATOM 619 O O . GLN A 1 83 ? 26.838 5.881 -50.519 1.00 54.44 83 GLN A O 1
ATOM 624 N N . MET A 1 84 ? 26.182 4.463 -52.130 1.00 59.22 84 MET A N 1
ATOM 625 C CA . MET A 1 84 ? 27.379 4.596 -52.962 1.00 59.22 84 MET A CA 1
ATOM 626 C C . MET A 1 84 ? 27.038 5.201 -54.325 1.00 59.22 84 MET A C 1
ATOM 628 O O . MET A 1 84 ? 26.114 4.745 -54.995 1.00 59.22 84 MET A O 1
ATOM 632 N N . ASP A 1 85 ? 27.827 6.183 -54.764 1.00 63.69 85 ASP A N 1
ATOM 633 C CA . ASP A 1 85 ? 27.735 6.764 -56.108 1.00 63.69 85 ASP A CA 1
ATOM 634 C C . ASP A 1 85 ? 28.331 5.769 -57.125 1.00 63.69 85 ASP A C 1
ATOM 636 O O . ASP A 1 85 ? 29.524 5.765 -57.433 1.00 63.69 85 ASP A O 1
ATOM 640 N N . MET A 1 86 ? 27.516 4.792 -57.527 1.00 65.38 86 MET A N 1
ATOM 641 C CA . MET A 1 86 ? 27.940 3.640 -58.323 1.00 65.38 86 MET A CA 1
ATOM 642 C C . MET A 1 86 ? 27.933 3.939 -59.823 1.00 65.38 86 MET A C 1
ATOM 644 O O . MET A 1 86 ? 27.062 4.635 -60.342 1.00 65.38 86 MET A O 1
ATOM 648 N N . ALA A 1 87 ? 28.890 3.348 -60.544 1.00 72.94 87 ALA A N 1
ATOM 649 C CA . ALA A 1 87 ? 28.983 3.490 -61.992 1.00 72.94 87 ALA A CA 1
ATOM 650 C C . ALA A 1 87 ? 27.679 3.031 -62.694 1.00 72.94 87 ALA A C 1
ATOM 652 O O . ALA A 1 87 ? 27.109 1.996 -62.308 1.00 72.94 87 ALA A O 1
ATOM 653 N N . PRO A 1 88 ? 27.214 3.748 -63.740 1.00 68.19 88 PRO A N 1
ATOM 654 C CA . PRO A 1 88 ? 25.999 3.397 -64.471 1.00 68.19 88 PRO A CA 1
ATOM 655 C C . PRO A 1 88 ? 26.041 1.960 -65.007 1.00 68.19 88 PRO A C 1
ATOM 657 O O . PRO A 1 88 ? 27.026 1.547 -65.615 1.00 68.19 88 PRO A O 1
ATOM 660 N N . GLY A 1 89 ? 24.956 1.207 -64.804 1.00 73.81 89 GLY A N 1
ATOM 661 C CA . GLY A 1 89 ? 24.831 -0.188 -65.252 1.00 73.81 89 GLY A CA 1
ATOM 662 C C . GLY A 1 89 ? 25.161 -1.247 -64.194 1.00 73.81 89 GLY A C 1
ATOM 663 O O . GLY A 1 89 ? 25.057 -2.439 -64.479 1.00 73.81 89 GLY A O 1
ATOM 664 N N . THR A 1 90 ? 25.508 -0.844 -62.970 1.00 76.25 90 THR A N 1
ATOM 665 C CA . THR A 1 90 ? 25.718 -1.787 -61.862 1.00 76.25 90 THR A CA 1
ATOM 666 C C . THR A 1 90 ? 24.383 -2.375 -61.392 1.00 76.25 90 THR A C 1
ATOM 668 O O . THR A 1 90 ? 23.474 -1.641 -61.008 1.00 76.25 90 THR A O 1
ATOM 671 N N . THR A 1 91 ? 24.251 -3.704 -61.412 1.00 77.19 91 THR A N 1
ATOM 672 C CA . THR A 1 91 ? 23.027 -4.404 -60.989 1.00 77.19 91 THR A CA 1
ATOM 673 C C . THR A 1 91 ? 23.090 -4.824 -59.520 1.00 77.19 91 THR A C 1
ATOM 675 O O . THR A 1 91 ? 24.166 -5.065 -58.970 1.00 77.19 91 THR A O 1
ATOM 678 N N . ALA A 1 92 ? 21.927 -4.972 -58.878 1.00 72.62 92 ALA A N 1
ATOM 679 C CA . ALA A 1 92 ? 21.839 -5.447 -57.495 1.00 72.62 92 ALA A CA 1
ATOM 680 C C . ALA A 1 92 ? 22.467 -6.839 -57.302 1.00 72.62 92 ALA A C 1
ATOM 682 O O . ALA A 1 92 ? 23.102 -7.079 -56.281 1.00 72.62 92 ALA A O 1
ATOM 683 N N . ASP A 1 93 ? 22.362 -7.729 -58.294 1.00 71.75 93 ASP A N 1
ATOM 684 C CA . ASP A 1 93 ? 23.000 -9.049 -58.246 1.00 71.75 93 ASP A CA 1
ATOM 685 C C . ASP A 1 93 ? 24.530 -8.972 -58.338 1.00 71.75 93 ASP A C 1
ATOM 687 O O . ASP A 1 93 ? 25.220 -9.740 -57.667 1.00 71.75 93 ASP A O 1
ATOM 691 N N . ALA A 1 94 ? 25.079 -8.026 -59.109 1.00 70.75 94 ALA A N 1
ATOM 692 C CA . ALA A 1 94 ? 26.523 -7.802 -59.158 1.00 70.75 94 ALA A CA 1
ATOM 693 C C . ALA A 1 94 ? 27.050 -7.293 -57.806 1.00 70.75 94 ALA A C 1
ATOM 695 O O . ALA A 1 94 ? 28.063 -7.787 -57.309 1.00 70.75 94 ALA A O 1
ATOM 696 N N . VAL A 1 95 ? 26.324 -6.370 -57.166 1.00 71.56 95 VAL A N 1
ATOM 697 C CA . VAL A 1 95 ? 26.652 -5.885 -55.814 1.00 71.56 95 VAL A CA 1
ATOM 698 C C . VAL A 1 95 ? 26.501 -6.990 -54.773 1.00 71.56 95 VAL A C 1
ATOM 700 O O . VAL A 1 95 ? 27.380 -7.159 -53.933 1.00 71.56 95 VAL A O 1
ATOM 703 N N . ALA A 1 96 ? 25.446 -7.801 -54.855 1.00 68.50 96 ALA A N 1
ATOM 704 C CA . ALA A 1 96 ? 25.262 -8.948 -53.974 1.00 68.50 96 ALA A CA 1
ATOM 705 C C . ALA A 1 96 ? 26.404 -9.968 -54.115 1.00 68.50 96 ALA A C 1
ATOM 707 O O . ALA A 1 96 ? 26.884 -10.485 -53.111 1.00 68.50 96 ALA A O 1
ATOM 708 N N . GLY A 1 97 ? 26.886 -10.218 -55.336 1.00 71.19 97 GLY A N 1
ATOM 709 C CA . GLY A 1 97 ? 28.062 -11.054 -55.579 1.00 71.19 97 GLY A CA 1
ATOM 710 C C . GLY A 1 97 ? 29.324 -10.509 -54.905 1.00 71.19 97 GLY A C 1
ATOM 711 O O . GLY A 1 97 ? 30.028 -11.263 -54.239 1.00 71.19 97 GLY A O 1
ATOM 712 N N . MET A 1 98 ? 29.574 -9.198 -55.006 1.00 70.31 98 MET A N 1
ATOM 713 C CA . MET A 1 98 ? 30.714 -8.541 -54.349 1.00 70.31 98 MET A CA 1
ATOM 714 C C . MET A 1 98 ? 30.606 -8.556 -52.816 1.00 70.31 98 MET A C 1
ATOM 716 O O . MET A 1 98 ? 31.595 -8.777 -52.128 1.00 70.31 98 MET A O 1
ATOM 720 N N . LEU A 1 99 ? 29.406 -8.368 -52.263 1.00 67.56 99 LEU A N 1
ATOM 721 C CA . LEU A 1 99 ? 29.177 -8.426 -50.816 1.00 67.56 99 LEU A CA 1
ATOM 722 C C . LEU A 1 99 ? 29.298 -9.857 -50.273 1.00 67.56 99 LEU A C 1
ATOM 724 O O . LEU A 1 99 ? 29.823 -10.065 -49.177 1.00 67.56 99 LEU A O 1
ATOM 728 N N . ALA A 1 100 ? 28.850 -10.855 -51.039 1.00 68.56 100 ALA A N 1
ATOM 729 C CA . ALA A 1 100 ? 28.882 -12.257 -50.633 1.00 68.56 100 ALA A CA 1
ATOM 730 C C . ALA A 1 100 ? 30.310 -12.788 -50.453 1.00 68.56 100 ALA A C 1
ATOM 732 O O . ALA A 1 100 ? 30.534 -13.629 -49.585 1.00 68.56 100 ALA A O 1
ATOM 733 N N . THR A 1 101 ? 31.287 -12.289 -51.216 1.00 68.19 101 THR A N 1
ATOM 734 C CA . THR A 1 101 ? 32.692 -12.699 -51.056 1.00 68.19 101 THR A CA 1
ATOM 735 C C . THR A 1 101 ? 33.330 -12.119 -49.792 1.00 68.19 101 THR A C 1
ATOM 737 O O . THR A 1 101 ? 34.258 -12.726 -49.258 1.00 68.19 101 THR A O 1
ATOM 740 N N . MET A 1 102 ? 32.802 -11.006 -49.270 1.00 68.62 102 MET A N 1
ATOM 741 C CA . MET A 1 102 ? 33.252 -10.382 -48.021 1.00 68.62 102 MET A CA 1
ATOM 742 C C . MET A 1 102 ? 32.483 -10.862 -46.781 1.00 68.62 102 MET A C 1
ATOM 744 O O . MET A 1 102 ? 32.990 -10.752 -45.665 1.00 68.62 102 MET A O 1
ATOM 748 N N . ALA A 1 103 ? 31.283 -11.428 -46.944 1.00 65.44 103 ALA A N 1
ATOM 749 C CA . ALA A 1 103 ? 30.445 -11.892 -45.835 1.00 65.44 103 ALA A CA 1
ATOM 750 C C . ALA A 1 103 ? 31.137 -12.911 -44.895 1.00 65.44 103 ALA A C 1
ATOM 752 O O . ALA A 1 103 ? 31.026 -12.746 -43.675 1.00 65.44 103 ALA A O 1
ATOM 753 N N . PRO A 1 104 ? 31.917 -13.900 -45.385 1.00 64.62 104 PRO A N 1
ATOM 754 C CA . PRO A 1 104 ? 32.678 -14.793 -44.511 1.00 64.62 104 PRO A CA 1
ATOM 755 C C . PRO A 1 104 ? 33.753 -14.062 -43.698 1.00 64.62 104 PRO A C 1
ATOM 757 O O . PRO A 1 104 ? 33.929 -14.362 -42.519 1.00 64.62 104 PRO A O 1
ATOM 760 N N . ALA A 1 105 ? 34.428 -13.071 -44.291 1.00 58.53 105 ALA A N 1
ATOM 761 C CA . ALA A 1 105 ? 35.424 -12.257 -43.598 1.00 58.53 105 ALA A CA 1
ATOM 762 C C . ALA A 1 105 ? 34.776 -11.395 -42.505 1.00 58.53 105 ALA A C 1
ATOM 764 O O . ALA A 1 105 ? 35.287 -11.347 -41.391 1.00 58.53 105 ALA A O 1
ATOM 765 N N . TYR A 1 106 ? 33.605 -10.801 -42.765 1.00 61.94 106 TYR A N 1
ATOM 766 C CA . TYR A 1 106 ? 32.843 -10.081 -41.741 1.00 61.94 106 TYR A CA 1
ATOM 767 C C . TYR A 1 106 ? 32.366 -10.996 -40.613 1.00 61.94 106 TYR A C 1
ATOM 769 O O . TYR A 1 106 ? 32.443 -10.610 -39.451 1.00 61.94 106 TYR A O 1
ATOM 777 N N . ARG A 1 107 ? 31.930 -12.225 -40.916 1.00 62.16 107 ARG A N 1
ATOM 778 C CA . ARG A 1 107 ? 31.587 -13.211 -39.879 1.00 62.16 107 ARG A CA 1
ATOM 779 C C . ARG A 1 107 ? 32.795 -13.612 -39.046 1.00 62.16 107 ARG A C 1
ATOM 781 O O . ARG A 1 107 ? 32.680 -13.660 -37.829 1.00 62.16 107 ARG A O 1
ATOM 788 N N . ALA A 1 108 ? 33.936 -13.873 -39.679 1.00 57.16 108 ALA A N 1
ATOM 789 C CA . ALA A 1 108 ? 35.175 -14.181 -38.973 1.00 57.16 108 ALA A CA 1
ATOM 790 C C . ALA A 1 108 ? 35.628 -12.996 -38.111 1.00 57.16 108 ALA A C 1
ATOM 792 O O . ALA A 1 108 ? 36.025 -13.196 -36.971 1.00 57.16 108 ALA A O 1
ATOM 793 N N . MET A 1 109 ? 35.488 -11.766 -38.609 1.00 54.44 109 MET A N 1
ATOM 794 C CA . MET A 1 109 ? 35.806 -10.547 -37.868 1.00 54.44 109 MET A CA 1
ATOM 795 C C . MET A 1 109 ? 34.854 -10.326 -36.687 1.00 54.44 109 MET A C 1
ATOM 797 O O . MET A 1 109 ? 35.312 -9.950 -35.620 1.00 54.44 109 MET A O 1
ATOM 801 N N . LEU A 1 110 ? 33.555 -10.611 -36.834 1.00 56.53 110 LEU A N 1
ATOM 802 C CA . LEU A 1 110 ? 32.578 -10.566 -35.736 1.00 56.53 110 LEU A CA 1
ATOM 803 C C . LEU A 1 110 ? 32.788 -11.693 -34.715 1.00 56.53 110 LEU A C 1
ATOM 805 O O . LEU A 1 110 ? 32.577 -11.479 -33.529 1.00 56.53 110 LEU A O 1
ATOM 809 N N . ALA A 1 111 ? 33.205 -12.880 -35.160 1.00 54.84 111 ALA A N 1
ATOM 810 C CA . ALA A 1 111 ? 33.497 -14.016 -34.287 1.00 54.84 111 ALA A CA 1
ATOM 811 C C . ALA A 1 111 ? 34.837 -13.864 -33.546 1.00 54.84 111 ALA A C 1
ATOM 813 O O . ALA A 1 111 ? 34.980 -14.359 -32.431 1.00 54.84 111 ALA A O 1
ATOM 814 N N . ALA A 1 112 ? 35.813 -13.199 -34.171 1.00 49.88 112 ALA A N 1
ATOM 815 C CA . ALA A 1 112 ? 37.120 -12.891 -33.597 1.00 49.88 112 ALA A CA 1
ATOM 816 C C . ALA A 1 112 ? 37.142 -11.555 -32.846 1.00 49.88 112 ALA A C 1
ATOM 818 O O . ALA A 1 112 ? 38.084 -11.299 -32.094 1.00 49.88 112 ALA A O 1
ATOM 819 N N . ALA A 1 113 ? 36.131 -10.701 -33.038 1.00 45.88 113 ALA A N 1
ATOM 820 C CA . ALA A 1 113 ? 35.949 -9.528 -32.209 1.00 45.88 113 ALA A CA 1
ATOM 821 C C . ALA A 1 113 ? 35.802 -10.021 -30.765 1.00 45.88 113 ALA A C 1
ATOM 823 O O . ALA A 1 113 ? 34.936 -10.864 -30.503 1.00 45.88 113 ALA A O 1
ATOM 824 N N . PRO A 1 114 ? 36.636 -9.544 -29.821 1.00 49.06 114 PRO A N 1
ATOM 825 C CA . PRO A 1 114 ? 36.369 -9.798 -28.420 1.00 49.06 114 PRO A CA 1
ATOM 826 C C . PRO A 1 114 ? 34.945 -9.315 -28.180 1.00 49.06 114 PRO A C 1
ATOM 828 O O . PRO A 1 114 ? 34.632 -8.158 -28.483 1.00 49.06 114 PRO A O 1
ATOM 831 N N . PHE A 1 115 ? 34.071 -10.217 -27.717 1.00 50.19 115 PHE A N 1
ATOM 832 C CA . PHE A 1 115 ? 32.760 -9.806 -27.242 1.00 50.19 115 PHE A CA 1
ATOM 833 C C . PHE A 1 115 ? 33.020 -8.602 -26.338 1.00 50.19 115 PHE A C 1
ATOM 835 O O . PHE A 1 115 ? 33.882 -8.724 -25.454 1.00 50.19 115 PHE A O 1
ATOM 842 N N . PRO A 1 116 ? 32.370 -7.441 -26.567 1.00 50.09 116 PRO A N 1
ATOM 843 C CA . PRO A 1 116 ? 32.408 -6.407 -25.549 1.00 50.09 116 PRO A CA 1
ATOM 844 C C . PRO A 1 116 ? 32.072 -7.135 -24.247 1.00 50.09 116 PRO A C 1
ATOM 846 O O . PRO A 1 116 ? 31.129 -7.942 -24.280 1.00 50.09 116 PRO A O 1
ATOM 849 N N . PRO A 1 117 ? 32.884 -6.990 -23.175 1.00 51.53 117 PRO A N 1
ATOM 850 C CA . PRO A 1 117 ? 32.565 -7.635 -21.910 1.00 51.53 117 PRO A CA 1
ATOM 851 C C . PRO A 1 117 ? 31.099 -7.328 -21.693 1.00 51.53 117 PRO A C 1
ATOM 853 O O . PRO A 1 117 ? 30.740 -6.153 -21.816 1.00 51.53 117 PRO A O 1
ATOM 856 N N . ALA A 1 118 ? 30.268 -8.379 -21.590 1.00 55.59 118 ALA A N 1
ATOM 857 C CA . ALA A 1 118 ? 28.829 -8.225 -21.441 1.00 55.59 118 ALA A CA 1
ATOM 858 C C . ALA A 1 118 ? 28.687 -7.151 -20.383 1.00 55.59 118 ALA A C 1
ATOM 860 O O . ALA A 1 118 ? 29.178 -7.378 -19.280 1.00 55.59 118 ALA A O 1
ATOM 861 N N . ALA A 1 119 ? 28.261 -5.947 -20.791 1.00 58.91 119 ALA A N 1
ATOM 862 C CA . ALA A 1 119 ? 28.391 -4.786 -19.927 1.00 58.91 119 ALA A CA 1
ATOM 863 C C . ALA A 1 119 ? 27.711 -5.214 -18.642 1.00 58.91 119 ALA A C 1
ATOM 865 O O . ALA A 1 119 ? 26.552 -5.617 -18.744 1.00 58.91 119 ALA A O 1
ATOM 866 N N . ASP A 1 120 ? 28.469 -5.305 -17.539 1.00 71.62 120 ASP A N 1
ATOM 867 C CA . ASP A 1 120 ? 27.982 -5.919 -16.307 1.00 71.62 120 ASP A CA 1
ATOM 868 C C . ASP A 1 120 ? 26.690 -5.187 -15.975 1.00 71.62 120 ASP A C 1
ATOM 870 O O . ASP A 1 120 ? 26.711 -4.017 -15.582 1.00 71.62 120 ASP A O 1
ATOM 874 N N . GLN A 1 121 ? 25.563 -5.824 -16.302 1.00 80.12 121 GLN A N 1
ATOM 875 C CA . GLN A 1 121 ? 24.283 -5.147 -16.300 1.00 80.12 121 GLN A CA 1
ATOM 876 C C . GLN A 1 121 ? 24.052 -4.768 -14.852 1.00 80.12 121 GLN A C 1
ATOM 878 O O . GLN A 1 121 ? 24.189 -5.621 -13.966 1.00 80.12 121 GLN A O 1
ATOM 883 N N . HIS A 1 122 ? 23.741 -3.495 -14.605 1.00 90.50 122 HIS A N 1
ATOM 884 C CA . HIS A 1 122 ? 23.525 -3.058 -13.241 1.00 90.50 122 HIS A CA 1
ATOM 885 C C . HIS A 1 122 ? 22.447 -3.963 -12.618 1.00 90.50 122 HIS A C 1
ATOM 887 O O . HIS A 1 122 ? 21.440 -4.252 -13.276 1.00 90.50 122 HIS A O 1
ATOM 893 N N . PRO A 1 123 ? 22.635 -4.463 -11.385 1.00 90.56 123 PRO A N 1
ATOM 894 C CA . PRO A 1 123 ? 21.694 -5.398 -10.770 1.00 90.56 123 PRO A CA 1
ATOM 895 C C . PRO A 1 123 ? 20.249 -4.876 -10.757 1.00 90.56 123 PRO A C 1
ATOM 897 O O . PRO A 1 123 ? 19.318 -5.681 -10.858 1.00 90.56 123 PRO A O 1
ATOM 900 N N . ASP A 1 124 ? 20.066 -3.553 -10.703 1.00 90.62 124 ASP A N 1
ATOM 901 C CA . ASP A 1 124 ? 18.754 -2.906 -10.810 1.00 90.62 124 ASP A CA 1
ATOM 902 C C . ASP A 1 124 ? 18.131 -3.079 -12.198 1.00 90.62 124 ASP A C 1
ATOM 904 O O . ASP A 1 124 ? 16.968 -3.468 -12.285 1.00 90.62 124 ASP A O 1
ATOM 908 N N . ASP A 1 125 ? 18.891 -2.881 -13.280 1.00 91.25 125 ASP A N 1
ATOM 909 C CA . ASP A 1 125 ? 18.397 -3.070 -14.651 1.00 91.25 125 ASP A CA 1
ATOM 910 C C . ASP A 1 125 ? 17.982 -4.529 -14.865 1.00 91.25 125 ASP A C 1
ATOM 912 O O . ASP A 1 125 ? 16.885 -4.820 -15.344 1.00 91.25 125 ASP A O 1
ATOM 916 N N . ALA A 1 126 ? 18.810 -5.466 -14.393 1.00 89.94 126 ALA A N 1
ATOM 917 C CA . ALA A 1 126 ? 18.490 -6.886 -14.440 1.00 89.94 126 ALA A CA 1
ATOM 918 C C . ALA A 1 126 ? 17.231 -7.223 -13.612 1.00 89.94 126 ALA A C 1
ATOM 920 O O . ALA A 1 126 ? 16.475 -8.136 -13.959 1.00 89.94 126 ALA A O 1
ATOM 921 N N . ALA A 1 127 ? 16.990 -6.526 -12.496 1.00 92.38 127 ALA A N 1
ATOM 922 C CA . ALA A 1 127 ? 15.782 -6.692 -11.690 1.00 92.38 127 ALA A CA 1
ATOM 923 C C . ALA A 1 127 ? 14.537 -6.116 -12.380 1.00 92.38 127 ALA A C 1
ATOM 925 O O . ALA A 1 127 ? 13.494 -6.779 -12.387 1.00 92.38 127 ALA A O 1
ATOM 926 N N . VAL A 1 128 ? 14.654 -4.940 -13.002 1.00 95.75 128 VAL A N 1
ATOM 927 C CA . VAL A 1 128 ? 13.592 -4.316 -13.802 1.00 95.75 128 VAL A CA 1
ATOM 928 C C . VAL A 1 128 ? 13.198 -5.225 -14.961 1.00 95.75 128 VAL A C 1
ATOM 930 O O . VAL A 1 128 ? 12.007 -5.463 -15.156 1.00 95.75 128 VAL A O 1
ATOM 933 N N . ASP A 1 129 ? 14.160 -5.818 -15.668 1.00 94.88 129 ASP A N 1
ATOM 934 C CA . ASP A 1 129 ? 13.886 -6.737 -16.776 1.00 94.88 129 ASP A CA 1
ATOM 935 C C . ASP A 1 129 ? 13.104 -7.977 -16.328 1.00 94.88 129 ASP A C 1
ATOM 937 O O . ASP A 1 129 ? 12.114 -8.368 -16.960 1.00 94.88 129 ASP A O 1
ATOM 941 N N . ARG A 1 130 ? 13.493 -8.579 -15.195 1.00 97.06 130 ARG A N 1
ATOM 942 C CA . ARG A 1 130 ? 12.760 -9.714 -14.610 1.00 97.06 130 ARG A CA 1
ATOM 943 C C . ARG A 1 130 ? 11.337 -9.322 -14.213 1.00 97.06 130 ARG A C 1
ATOM 945 O O . ARG A 1 130 ? 10.398 -10.074 -14.481 1.00 97.06 130 ARG A O 1
ATOM 952 N N . PHE A 1 131 ? 11.162 -8.151 -13.606 1.00 97.38 131 PHE A N 1
ATOM 953 C CA . PHE A 1 131 ? 9.845 -7.660 -13.203 1.00 97.38 131 PHE A CA 1
ATOM 954 C C . PHE A 1 131 ? 8.959 -7.350 -14.417 1.00 97.38 131 PHE A C 1
ATOM 956 O O . PHE A 1 131 ? 7.807 -7.781 -14.478 1.00 97.38 131 PHE A O 1
ATOM 963 N N . ALA A 1 132 ? 9.519 -6.707 -15.441 1.00 97.44 132 ALA A N 1
ATOM 964 C CA . ALA A 1 132 ? 8.837 -6.429 -16.697 1.00 97.44 132 ALA A CA 1
ATOM 965 C C . ALA A 1 132 ? 8.409 -7.721 -17.415 1.00 97.44 132 ALA A C 1
ATOM 967 O O . ALA A 1 132 ? 7.318 -7.778 -17.988 1.00 97.44 132 ALA A O 1
ATOM 968 N N . ALA A 1 133 ? 9.225 -8.779 -17.368 1.00 96.19 133 ALA A N 1
ATOM 969 C CA . ALA A 1 133 ? 8.850 -10.089 -17.895 1.00 96.19 133 ALA A CA 1
ATOM 970 C C . ALA A 1 133 ? 7.636 -10.681 -17.151 1.00 96.19 133 ALA A C 1
ATOM 972 O O . ALA A 1 133 ? 6.684 -11.134 -17.796 1.00 96.19 133 ALA A O 1
ATOM 973 N N . ALA A 1 134 ? 7.617 -10.612 -15.815 1.00 96.75 134 ALA A N 1
ATOM 974 C CA . ALA A 1 134 ? 6.488 -11.069 -15.001 1.00 96.75 134 ALA A CA 1
ATOM 975 C C . ALA A 1 134 ? 5.201 -10.270 -15.283 1.00 96.75 134 ALA A C 1
ATOM 977 O O . ALA A 1 134 ? 4.133 -10.856 -15.487 1.00 96.75 134 ALA A O 1
ATOM 978 N N . MET A 1 135 ? 5.309 -8.942 -15.385 1.00 98.12 135 MET A N 1
ATOM 979 C CA . MET A 1 135 ? 4.211 -8.049 -15.771 1.00 98.12 135 MET A CA 1
ATOM 980 C C . MET A 1 135 ? 3.605 -8.448 -17.121 1.00 98.12 135 MET A C 1
ATOM 982 O O . MET A 1 135 ? 2.394 -8.660 -17.231 1.00 98.12 135 MET A O 1
ATOM 986 N N . LYS A 1 136 ? 4.450 -8.628 -18.147 1.00 97.31 136 LYS A N 1
ATOM 987 C CA . LYS A 1 136 ? 4.025 -9.037 -19.496 1.00 97.31 136 LYS A CA 1
ATOM 988 C C . LYS A 1 136 ? 3.307 -10.386 -19.488 1.00 97.31 136 LYS A C 1
ATOM 990 O O . LYS A 1 136 ? 2.255 -10.506 -20.118 1.00 97.31 136 LYS A O 1
ATOM 995 N N . ALA A 1 137 ? 3.838 -11.374 -18.766 1.00 96.50 137 ALA A N 1
ATOM 996 C CA . ALA A 1 137 ? 3.221 -12.693 -18.643 1.00 96.50 137 ALA A CA 1
ATOM 997 C C . ALA A 1 137 ? 1.824 -12.607 -18.006 1.00 96.50 137 ALA A C 1
ATOM 999 O O . ALA A 1 137 ? 0.861 -13.184 -18.516 1.00 96.50 137 ALA A O 1
ATOM 1000 N N . LYS A 1 138 ? 1.678 -11.820 -16.936 1.00 95.31 138 LYS A N 1
ATOM 1001 C CA . LYS A 1 138 ? 0.395 -11.658 -16.248 1.00 95.31 138 LYS A CA 1
ATOM 1002 C C . LYS A 1 138 ? -0.642 -10.918 -17.094 1.00 95.31 138 LYS A C 1
ATOM 1004 O O . LYS A 1 138 ? -1.798 -11.337 -17.152 1.00 95.31 138 LYS A O 1
ATOM 1009 N N . LEU A 1 139 ? -0.226 -9.885 -17.826 1.00 94.56 139 LEU A N 1
ATOM 1010 C CA . LEU A 1 139 ? -1.091 -9.199 -18.789 1.00 94.56 139 LEU A CA 1
ATOM 1011 C C . LEU A 1 139 ? -1.506 -10.118 -19.944 1.00 94.56 139 LEU A C 1
ATOM 1013 O O . LEU A 1 139 ? -2.642 -10.041 -20.403 1.00 94.56 139 LEU A O 1
ATOM 1017 N N . ALA A 1 140 ? -0.634 -11.022 -20.403 1.00 94.69 140 ALA A N 1
ATOM 1018 C CA . ALA A 1 140 ? -1.006 -12.021 -21.405 1.00 94.69 140 ALA A CA 1
ATOM 1019 C C . ALA A 1 140 ? -2.125 -12.944 -20.894 1.00 94.69 140 ALA A C 1
ATOM 1021 O O . ALA A 1 140 ? -3.121 -13.136 -21.589 1.00 94.69 140 ALA A O 1
ATOM 1022 N N . LEU A 1 141 ? -2.028 -13.426 -19.651 1.00 91.00 141 LEU A N 1
ATOM 1023 C CA . LEU A 1 141 ? -3.095 -14.212 -19.022 1.00 91.00 141 LEU A CA 1
ATOM 1024 C C . LEU A 1 141 ? -4.389 -13.405 -18.835 1.00 91.00 141 LEU A C 1
ATOM 1026 O O . LEU A 1 141 ? -5.480 -13.948 -18.996 1.00 91.00 141 LEU A O 1
ATOM 1030 N N . ALA A 1 142 ? -4.293 -12.114 -18.511 1.00 88.06 142 ALA A N 1
ATOM 1031 C CA . ALA A 1 142 ? -5.460 -11.240 -18.393 1.00 88.06 142 ALA A CA 1
ATOM 1032 C C . ALA A 1 142 ? -6.198 -11.075 -19.735 1.00 88.06 142 ALA A C 1
ATOM 1034 O O . ALA A 1 142 ? -7.427 -11.139 -19.755 1.00 88.06 142 ALA A O 1
ATOM 1035 N N . ARG A 1 143 ? -5.463 -10.962 -20.852 1.00 91.62 143 ARG A N 1
ATOM 1036 C CA . ARG A 1 143 ? -6.042 -10.923 -22.209 1.00 91.62 143 ARG A CA 1
ATOM 1037 C C . ARG A 1 143 ? -6.784 -12.213 -22.550 1.00 91.62 143 ARG A C 1
ATOM 1039 O O . ARG A 1 143 ? -7.885 -12.150 -23.081 1.00 91.62 143 ARG A O 1
ATOM 1046 N N . VAL A 1 144 ? -6.233 -13.374 -22.183 1.00 91.62 144 VAL A N 1
ATOM 1047 C CA . VAL A 1 144 ? -6.913 -14.675 -22.361 1.00 91.62 144 VAL A CA 1
ATOM 1048 C C . VAL A 1 144 ? -8.238 -14.726 -21.590 1.00 91.62 144 VAL A C 1
ATOM 1050 O O . VAL A 1 144 ? -9.206 -15.312 -22.062 1.00 91.62 144 VAL A O 1
ATOM 1053 N N . LYS A 1 145 ? -8.312 -14.063 -20.431 1.00 85.44 145 LYS A N 1
ATOM 1054 C CA . LYS A 1 145 ? -9.537 -13.929 -19.624 1.00 85.44 145 LYS A CA 1
ATOM 1055 C C . LYS A 1 145 ? -10.503 -12.848 -20.136 1.00 85.44 145 LYS A C 1
ATOM 1057 O O . LYS A 1 145 ? -11.467 -12.542 -19.443 1.00 85.44 145 LYS A O 1
ATOM 1062 N N . GLY A 1 146 ? -10.236 -12.246 -21.296 1.00 87.75 146 GLY A N 1
ATOM 1063 C CA . GLY A 1 146 ? -11.083 -11.212 -21.894 1.00 87.75 146 GLY A CA 1
ATOM 1064 C C . GLY A 1 146 ? -11.002 -9.844 -21.212 1.00 87.75 146 GLY A C 1
ATOM 1065 O O . GLY A 1 146 ? -11.901 -9.032 -21.389 1.00 87.75 146 GLY A O 1
ATOM 1066 N N . ARG A 1 147 ? -9.959 -9.570 -20.415 1.00 84.12 147 ARG A N 1
ATOM 1067 C CA . ARG A 1 147 ? -9.761 -8.244 -19.806 1.00 84.12 147 ARG A CA 1
ATOM 1068 C C . ARG A 1 147 ? -9.029 -7.319 -20.786 1.00 84.12 147 ARG A C 1
ATOM 1070 O O . ARG A 1 147 ? -7.913 -7.634 -21.205 1.00 84.12 147 ARG A O 1
ATOM 1077 N N . SER A 1 148 ? -9.636 -6.180 -21.112 1.00 87.00 148 SER A N 1
ATOM 1078 C CA . SER A 1 148 ? -9.124 -5.134 -22.017 1.00 87.00 148 SER A CA 1
ATOM 1079 C C . SER A 1 148 ? -9.673 -3.752 -21.622 1.00 87.00 148 SER A C 1
ATOM 1081 O O . SER A 1 148 ? -10.400 -3.658 -20.637 1.00 87.00 148 SER A O 1
ATOM 1083 N N . GLY A 1 149 ? -9.331 -2.693 -22.367 1.00 85.75 149 GLY A N 1
ATOM 1084 C CA . GLY A 1 149 ? -9.975 -1.373 -22.250 1.00 85.75 149 GLY A CA 1
ATOM 1085 C C . GLY A 1 149 ? -9.326 -0.397 -21.265 1.00 85.75 149 GLY A C 1
ATOM 1086 O O . GLY A 1 149 ? -9.831 0.700 -21.076 1.00 85.75 149 GLY A O 1
ATOM 1087 N N . TRP A 1 150 ? -8.199 -0.754 -20.641 1.00 91.00 150 TRP A N 1
ATOM 1088 C CA . TRP A 1 150 ? -7.476 0.160 -19.740 1.00 91.00 150 TRP A CA 1
ATOM 1089 C C . TRP A 1 150 ? -6.856 1.361 -20.478 1.00 91.00 150 TRP A C 1
ATOM 1091 O O . TRP A 1 150 ? -6.629 2.421 -19.888 1.00 91.00 150 TRP A O 1
ATOM 1101 N N . ASP A 1 151 ? -6.540 1.161 -21.757 1.00 90.38 151 ASP A N 1
ATOM 1102 C CA . ASP A 1 151 ? -5.924 2.113 -22.674 1.00 90.38 151 ASP A CA 1
ATOM 1103 C C . ASP A 1 151 ? -6.919 3.149 -23.213 1.00 90.38 151 ASP A C 1
ATOM 1105 O O . ASP A 1 151 ? -6.500 4.221 -23.648 1.00 90.38 151 ASP A O 1
ATOM 1109 N N . ASP A 1 152 ? -8.220 2.866 -23.117 1.00 88.56 152 ASP A N 1
ATOM 1110 C CA . ASP A 1 152 ? -9.305 3.748 -23.535 1.00 88.56 152 ASP A CA 1
ATOM 1111 C C . ASP A 1 152 ? -9.844 4.570 -22.342 1.00 88.56 152 ASP A C 1
ATOM 1113 O O . ASP A 1 152 ? -10.404 3.998 -21.398 1.00 88.56 152 ASP A O 1
ATOM 1117 N N . PRO A 1 153 ? -9.711 5.913 -22.358 1.00 85.19 153 PRO A N 1
ATOM 1118 C CA . PRO A 1 153 ? -10.233 6.778 -21.306 1.00 85.19 153 PRO A CA 1
ATOM 1119 C C . PRO A 1 153 ? -11.733 6.696 -21.048 1.00 85.19 153 PRO A C 1
ATOM 1121 O O . PRO A 1 153 ? -12.146 7.009 -19.932 1.00 85.19 153 PRO A O 1
ATOM 1124 N N . GLU A 1 154 ? -12.528 6.317 -22.048 1.00 81.25 154 GLU A N 1
ATOM 1125 C CA . GLU A 1 154 ? -13.984 6.220 -21.916 1.00 81.25 154 GLU A CA 1
ATOM 1126 C C . GLU A 1 154 ? -14.409 4.916 -21.227 1.00 81.25 154 GLU A C 1
ATOM 1128 O O . GLU A 1 154 ? -15.451 4.874 -20.574 1.00 81.25 154 GLU A O 1
ATOM 1133 N N . GLN A 1 155 ? -13.592 3.861 -21.322 1.00 81.50 155 GLN A N 1
ATOM 1134 C CA . GLN A 1 155 ? -13.867 2.561 -20.698 1.00 81.50 155 GLN A CA 1
ATOM 1135 C C . GLN A 1 155 ? -13.285 2.443 -19.288 1.00 81.50 155 GLN A C 1
ATOM 1137 O O . GLN A 1 155 ? -13.835 1.737 -18.444 1.00 81.50 155 GLN A O 1
ATOM 1142 N N . CYS A 1 156 ? -12.165 3.112 -19.025 1.00 85.31 156 CYS A N 1
ATOM 1143 C CA . CYS A 1 156 ? -11.520 3.125 -17.722 1.00 85.31 156 CYS A CA 1
ATOM 1144 C C . CYS A 1 156 ? -10.901 4.501 -17.499 1.00 85.31 156 CYS A C 1
ATOM 1146 O O . CYS A 1 156 ? -10.118 4.963 -18.324 1.00 85.31 156 CYS A O 1
ATOM 1148 N N . SER A 1 157 ? -11.211 5.181 -16.399 1.00 86.62 157 SER A N 1
ATOM 1149 C CA . SER A 1 157 ? -10.596 6.477 -16.104 1.00 86.62 157 SER A CA 1
ATOM 1150 C C . SER A 1 157 ? -9.228 6.314 -15.420 1.00 86.62 157 SER A C 1
ATOM 1152 O O . SER A 1 157 ? -8.891 5.258 -14.883 1.00 86.62 157 SER A O 1
ATOM 1154 N N . VAL A 1 158 ? -8.409 7.373 -15.413 1.00 86.50 158 VAL A N 1
ATOM 1155 C CA . VAL A 1 158 ? -7.154 7.383 -14.628 1.00 86.50 158 VAL A CA 1
ATOM 1156 C C . VAL A 1 158 ? -7.444 7.259 -13.126 1.00 86.50 158 VAL A C 1
ATOM 1158 O O . VAL A 1 158 ? -6.655 6.654 -12.395 1.00 86.50 158 VAL A O 1
ATOM 1161 N N . ASP A 1 159 ? -8.585 7.775 -12.668 1.00 84.25 159 ASP A N 1
ATOM 1162 C CA . ASP A 1 159 ? -9.013 7.664 -11.274 1.00 84.25 159 ASP A CA 1
ATOM 1163 C C . ASP A 1 159 ? -9.321 6.205 -10.908 1.00 84.25 159 ASP A C 1
ATOM 1165 O O . ASP A 1 159 ? -8.832 5.721 -9.883 1.00 84.25 159 ASP A O 1
ATOM 1169 N N . ASP A 1 160 ? -10.009 5.465 -11.785 1.00 85.62 160 ASP A N 1
ATOM 1170 C CA . ASP A 1 160 ? -10.280 4.032 -11.597 1.00 85.62 160 ASP A CA 1
ATOM 1171 C C . ASP A 1 160 ? -8.981 3.223 -11.511 1.00 85.62 160 ASP A C 1
ATOM 1173 O O . ASP A 1 160 ? -8.796 2.424 -10.588 1.00 85.62 160 ASP A O 1
ATOM 1177 N N . LEU A 1 161 ? -8.036 3.475 -12.425 1.00 89.44 161 LEU A N 1
ATOM 1178 C CA . LEU A 1 161 ? -6.714 2.836 -12.404 1.00 89.44 161 LEU A CA 1
ATOM 1179 C C . LEU A 1 161 ? -5.961 3.132 -11.101 1.00 89.44 161 LEU A C 1
ATOM 1181 O O . LEU A 1 161 ? -5.290 2.260 -10.546 1.00 89.44 161 LEU A O 1
ATOM 1185 N N . THR A 1 162 ? -6.100 4.350 -10.579 1.00 88.25 162 THR A N 1
ATOM 1186 C CA . THR A 1 162 ? -5.467 4.770 -9.327 1.00 88.25 162 THR A CA 1
ATOM 1187 C C . THR A 1 162 ? -6.096 4.078 -8.111 1.00 88.25 162 THR A C 1
ATOM 1189 O O . THR A 1 162 ? -5.380 3.702 -7.179 1.00 88.25 162 THR A O 1
ATOM 1192 N N . VAL A 1 163 ? -7.415 3.862 -8.104 1.00 84.69 163 VAL A N 1
ATOM 1193 C CA . VAL A 1 163 ? -8.098 3.063 -7.071 1.00 84.69 163 VAL A CA 1
ATOM 1194 C C . VAL A 1 163 ? -7.629 1.607 -7.120 1.00 84.69 163 VAL A C 1
ATOM 1196 O O . VAL A 1 163 ? -7.239 1.054 -6.090 1.00 84.69 163 VAL A O 1
ATOM 1199 N N . MET A 1 164 ? -7.586 0.999 -8.309 1.00 88.44 164 MET A N 1
ATOM 1200 C CA . MET A 1 164 ? -7.114 -0.381 -8.482 1.00 88.44 164 MET A CA 1
ATOM 1201 C C . MET A 1 164 ? -5.663 -0.556 -8.018 1.00 88.44 164 MET A C 1
ATOM 1203 O O . MET A 1 164 ? -5.352 -1.525 -7.322 1.00 88.44 164 MET A O 1
ATOM 1207 N N . LEU A 1 165 ? -4.792 0.409 -8.329 1.00 91.12 165 LEU A N 1
ATOM 1208 C CA . LEU A 1 165 ? -3.409 0.436 -7.858 1.00 91.12 165 LEU A CA 1
ATOM 1209 C C . LEU A 1 165 ? -3.322 0.426 -6.328 1.00 91.12 165 LEU A C 1
ATOM 1211 O O . LEU A 1 165 ? -2.567 -0.363 -5.763 1.00 91.12 165 LEU A O 1
ATOM 1215 N N . ARG A 1 166 ? -4.093 1.282 -5.647 1.00 85.38 166 ARG A N 1
ATOM 1216 C CA . ARG A 1 166 ? -4.094 1.350 -4.176 1.00 85.38 166 ARG A CA 1
ATOM 1217 C C . ARG A 1 166 ? -4.544 0.049 -3.541 1.00 85.38 166 ARG A C 1
ATOM 1219 O O . ARG A 1 166 ? -3.933 -0.390 -2.573 1.00 85.38 166 ARG A O 1
ATOM 1226 N N . ASN A 1 167 ? -5.574 -0.574 -4.102 1.00 83.94 167 ASN A N 1
ATOM 1227 C CA . ASN A 1 167 ? -6.068 -1.853 -3.606 1.00 83.94 167 ASN A CA 1
ATOM 1228 C C . ASN A 1 167 ? -4.990 -2.939 -3.708 1.00 83.94 167 ASN A C 1
ATOM 1230 O O . ASN A 1 167 ? -4.828 -3.721 -2.779 1.00 83.94 167 ASN A O 1
ATOM 1234 N N . GLN A 1 168 ? -4.210 -2.955 -4.794 1.00 87.88 168 GLN A N 1
ATOM 1235 C CA . GLN A 1 168 ? -3.092 -3.894 -4.927 1.00 87.88 168 GLN A CA 1
ATOM 1236 C C . GLN A 1 168 ? -1.903 -3.543 -4.027 1.00 87.88 168 GLN A C 1
ATOM 1238 O O . GLN A 1 168 ? -1.252 -4.440 -3.504 1.00 87.88 168 GLN A O 1
ATOM 1243 N N . ALA A 1 169 ? -1.633 -2.258 -3.795 1.00 84.44 169 ALA A N 1
ATOM 1244 C CA . ALA A 1 169 ? -0.590 -1.831 -2.864 1.00 84.44 169 ALA A CA 1
ATOM 1245 C C . ALA A 1 169 ? -0.932 -2.177 -1.399 1.00 84.44 169 ALA A C 1
ATOM 1247 O O . ALA A 1 169 ? -0.038 -2.492 -0.616 1.00 84.44 169 ALA A O 1
ATOM 1248 N N . ASN A 1 170 ? -2.219 -2.185 -1.037 1.00 79.75 170 ASN A N 1
ATOM 1249 C CA . ASN A 1 170 ? -2.718 -2.520 0.299 1.00 79.75 170 ASN A CA 1
ATOM 1250 C C . ASN A 1 170 ? -2.907 -4.039 0.492 1.00 79.75 170 ASN A C 1
ATOM 1252 O O . ASN A 1 170 ? -3.987 -4.502 0.853 1.00 79.75 170 ASN A O 1
ATOM 1256 N N . GLY A 1 171 ? -1.844 -4.817 0.265 1.00 71.44 171 GLY A N 1
ATOM 1257 C CA . GLY A 1 171 ? -1.816 -6.262 0.539 1.00 71.44 171 GLY A CA 1
ATOM 1258 C C . GLY A 1 171 ? -2.137 -7.175 -0.650 1.00 71.44 171 GLY A C 1
ATOM 1259 O O . GLY A 1 171 ? -2.375 -8.365 -0.450 1.00 71.44 171 GLY A O 1
ATOM 1260 N N . GLY A 1 172 ? -2.148 -6.638 -1.872 1.00 86.25 172 GLY A N 1
ATOM 1261 C CA . GLY A 1 172 ? -2.285 -7.402 -3.114 1.00 86.25 172 GLY A CA 1
ATOM 1262 C C . GLY A 1 172 ? -0.950 -7.855 -3.717 1.00 86.25 172 GLY A C 1
ATOM 1263 O O . GLY A 1 172 ? 0.082 -7.904 -3.047 1.00 86.25 172 GLY A O 1
ATOM 1264 N N . ASP A 1 173 ? -0.973 -8.215 -5.005 1.00 90.69 173 ASP A N 1
ATOM 1265 C CA . ASP A 1 173 ? 0.216 -8.695 -5.722 1.00 90.69 173 ASP A CA 1
ATOM 1266 C C . ASP A 1 173 ? 1.062 -7.510 -6.236 1.00 90.69 173 ASP A C 1
ATOM 1268 O O . ASP A 1 173 ? 0.549 -6.693 -7.014 1.00 90.69 173 ASP A O 1
ATOM 1272 N N . PRO A 1 174 ? 2.366 -7.422 -5.896 1.00 92.06 174 PRO A N 1
ATOM 1273 C CA . PRO A 1 174 ? 3.252 -6.376 -6.407 1.00 92.06 174 PRO A CA 1
ATOM 1274 C C . PRO A 1 174 ? 3.311 -6.307 -7.940 1.00 92.06 174 PRO A C 1
ATOM 1276 O O . PRO A 1 174 ? 3.483 -5.219 -8.485 1.00 92.06 174 PRO A O 1
ATOM 1279 N N . VAL A 1 175 ? 3.128 -7.420 -8.663 1.00 95.50 175 VAL A N 1
ATOM 1280 C CA . VAL A 1 175 ? 3.098 -7.414 -10.138 1.00 95.50 175 VAL A CA 1
ATOM 1281 C C . VAL A 1 175 ? 1.834 -6.729 -10.669 1.00 95.50 175 VAL A C 1
ATOM 1283 O O . VAL A 1 175 ? 1.898 -6.026 -11.679 1.00 95.50 175 VAL A O 1
ATOM 1286 N N . ASP A 1 176 ? 0.691 -6.877 -9.991 1.00 94.31 176 ASP A N 1
ATOM 1287 C CA . ASP A 1 176 ? -0.530 -6.145 -10.359 1.00 94.31 176 ASP A CA 1
ATOM 1288 C C . ASP A 1 176 ? -0.417 -4.665 -10.010 1.00 94.31 176 ASP A C 1
ATOM 1290 O O . ASP A 1 176 ? -0.805 -3.825 -10.821 1.00 94.31 176 ASP A O 1
ATOM 1294 N N . ALA A 1 177 ? 0.177 -4.335 -8.860 1.00 94.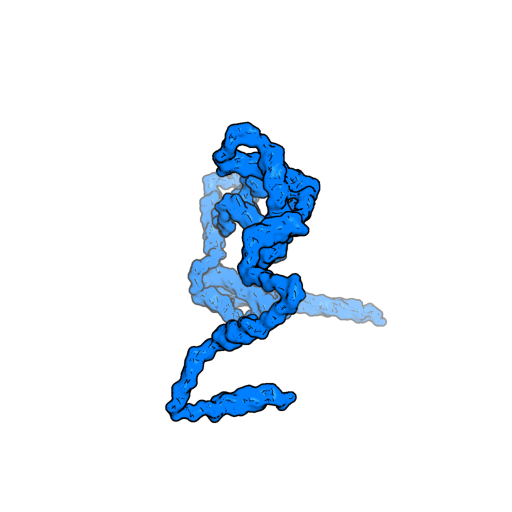62 177 ALA A N 1
ATOM 1295 C CA . ALA A 1 177 ? 0.492 -2.950 -8.525 1.00 94.62 177 ALA A CA 1
ATOM 1296 C C . ALA A 1 177 ? 1.409 -2.320 -9.592 1.00 94.62 177 ALA A C 1
ATOM 1298 O O . ALA A 1 177 ? 1.122 -1.235 -10.091 1.00 94.62 177 ALA A O 1
ATOM 1299 N N . GLY A 1 178 ? 2.455 -3.029 -10.030 1.00 94.94 178 GLY A N 1
ATOM 1300 C CA . GLY A 1 178 ? 3.322 -2.593 -11.128 1.00 94.94 178 GLY A CA 1
ATOM 1301 C C . GLY A 1 178 ? 2.572 -2.392 -12.448 1.00 94.94 178 GLY A C 1
ATOM 1302 O O . GLY A 1 178 ? 2.776 -1.388 -13.129 1.00 94.94 178 GLY A O 1
ATOM 1303 N N . ASN A 1 179 ? 1.660 -3.304 -12.799 1.00 96.94 179 ASN A N 1
ATOM 1304 C CA . ASN A 1 179 ? 0.828 -3.182 -14.000 1.00 96.94 179 ASN A CA 1
ATOM 1305 C C . ASN A 1 179 ? -0.080 -1.950 -13.947 1.00 96.94 179 ASN A C 1
ATOM 1307 O O . ASN A 1 179 ? -0.082 -1.180 -14.905 1.00 96.94 179 ASN A O 1
ATOM 1311 N N . PHE A 1 180 ? -0.798 -1.713 -12.845 1.00 95.06 180 PHE A N 1
ATOM 1312 C CA . PHE A 1 180 ? -1.646 -0.523 -12.713 1.00 95.06 180 PHE A CA 1
ATOM 1313 C C . PHE A 1 180 ? -0.831 0.774 -12.677 1.00 95.06 180 PHE A C 1
ATOM 1315 O O . PHE A 1 180 ? -1.214 1.747 -13.322 1.00 95.06 180 PHE A O 1
ATOM 1322 N N . ALA A 1 181 ? 0.322 0.788 -12.001 1.00 95.12 181 ALA A N 1
ATOM 1323 C CA . ALA A 1 181 ? 1.220 1.942 -11.992 1.00 95.12 181 ALA A CA 1
ATOM 1324 C C . ALA A 1 181 ? 1.718 2.276 -13.407 1.00 95.12 181 ALA A C 1
ATOM 1326 O O . ALA A 1 181 ? 1.703 3.438 -13.812 1.00 95.12 181 ALA A O 1
ATOM 1327 N N . MET A 1 182 ? 2.086 1.254 -14.185 1.00 95.88 182 MET A N 1
ATOM 1328 C CA . MET A 1 182 ? 2.458 1.414 -15.589 1.00 95.88 182 MET A CA 1
ATOM 1329 C C . MET A 1 182 ? 1.290 1.958 -16.422 1.00 95.88 182 MET A C 1
ATOM 1331 O O . MET A 1 182 ? 1.491 2.893 -17.188 1.00 95.88 182 MET A O 1
ATOM 1335 N N . MET A 1 183 ? 0.065 1.454 -16.242 1.00 95.12 183 MET A N 1
ATOM 1336 C CA . MET A 1 183 ? -1.113 1.953 -16.969 1.00 95.12 183 MET A CA 1
ATOM 1337 C C . MET A 1 183 ? -1.390 3.435 -16.683 1.00 95.12 183 MET A C 1
ATOM 1339 O O . MET A 1 183 ? -1.653 4.200 -17.609 1.00 95.12 183 MET A O 1
ATOM 1343 N N . VAL A 1 184 ? -1.275 3.858 -15.418 1.00 93.38 184 VAL A N 1
ATOM 1344 C CA . VAL A 1 184 ? -1.392 5.271 -15.018 1.00 93.38 184 VAL A CA 1
ATOM 1345 C C . VAL A 1 184 ? -0.292 6.111 -15.674 1.00 93.38 184 VAL A C 1
ATOM 1347 O O . VAL A 1 184 ? -0.592 7.142 -16.277 1.00 93.38 184 VAL A O 1
ATOM 1350 N N . HIS A 1 185 ? 0.960 5.645 -15.625 1.00 94.56 185 HIS A N 1
ATOM 1351 C CA . HIS A 1 185 ? 2.101 6.323 -16.245 1.00 94.56 185 HIS A CA 1
ATOM 1352 C C . HIS A 1 185 ? 1.919 6.507 -17.759 1.00 94.56 185 HIS A C 1
ATOM 1354 O O . HIS A 1 185 ? 2.096 7.611 -18.269 1.00 94.56 185 HIS A O 1
ATOM 1360 N N . GLN A 1 186 ? 1.514 5.456 -18.482 1.00 94.62 186 GLN A N 1
ATOM 1361 C CA . GLN A 1 186 ? 1.328 5.513 -19.940 1.00 94.62 186 GLN A CA 1
ATOM 1362 C C . GLN A 1 186 ? 0.216 6.471 -20.371 1.00 94.62 186 GLN A C 1
ATOM 1364 O O . GLN A 1 186 ? 0.202 6.920 -21.514 1.00 94.62 186 GLN A O 1
ATOM 1369 N N . ARG A 1 187 ? -0.689 6.821 -19.455 1.00 91.06 187 ARG A N 1
ATOM 1370 C CA . ARG A 1 187 ? -1.749 7.805 -19.682 1.00 91.06 187 ARG A CA 1
ATOM 1371 C C . ARG A 1 187 ? -1.381 9.217 -19.229 1.00 91.06 187 ARG A C 1
ATOM 1373 O O . ARG A 1 187 ? -2.249 10.085 -19.209 1.00 91.06 187 ARG A O 1
ATOM 1380 N N . GLY A 1 188 ? -0.122 9.450 -18.847 1.00 87.88 188 GLY A N 1
ATOM 1381 C CA . GLY A 1 188 ? 0.335 10.728 -18.293 1.00 87.88 188 GLY A CA 1
ATOM 1382 C C . GLY A 1 188 ? -0.355 11.087 -16.974 1.00 87.88 188 GLY A C 1
ATOM 1383 O O . GLY A 1 188 ? -0.392 12.255 -16.590 1.00 87.88 188 GLY A O 1
ATOM 1384 N N . GLY A 1 189 ? -0.948 10.095 -16.305 1.00 84.25 189 GLY A N 1
ATOM 1385 C CA . GLY A 1 189 ? -1.651 10.264 -15.047 1.00 84.25 189 GLY A CA 1
ATOM 1386 C C . GLY A 1 189 ? -0.685 10.352 -13.872 1.00 84.25 189 GLY A C 1
ATOM 1387 O O . GLY A 1 189 ? 0.431 9.838 -13.906 1.00 84.25 189 GLY A O 1
ATOM 1388 N N . SER A 1 190 ? -1.145 10.974 -12.793 1.00 81.69 190 SER A N 1
ATOM 1389 C CA . SER A 1 190 ? -0.481 10.906 -11.494 1.00 81.69 190 SER A CA 1
ATOM 1390 C C . SER A 1 190 ? -1.316 10.043 -10.562 1.00 81.69 190 SER A C 1
ATOM 1392 O O . SER A 1 190 ? -2.543 10.032 -10.664 1.00 81.69 190 SER A O 1
ATOM 1394 N N . ILE A 1 191 ? -0.662 9.363 -9.620 1.00 78.19 191 ILE A N 1
ATOM 1395 C CA . ILE A 1 191 ? -1.319 8.662 -8.511 1.00 78.19 191 ILE A CA 1
ATOM 1396 C C . ILE A 1 191 ? -1.844 9.738 -7.548 1.00 78.19 191 ILE A C 1
ATOM 1398 O O . ILE A 1 191 ? -1.323 9.956 -6.453 1.00 78.19 191 ILE A O 1
ATOM 1402 N N . ALA A 1 192 ? -2.855 10.485 -7.981 1.00 58.06 192 ALA A N 1
ATOM 1403 C CA . ALA A 1 192 ? -3.442 11.562 -7.207 1.00 58.06 192 ALA A CA 1
ATOM 1404 C C . ALA A 1 192 ? -4.137 10.942 -6.003 1.00 58.06 192 ALA A C 1
ATOM 1406 O O . ALA A 1 192 ? -5.033 10.117 -6.196 1.00 58.06 192 ALA A O 1
ATOM 1407 N N . ARG A 1 193 ? -3.752 11.308 -4.764 1.00 51.41 193 ARG A N 1
ATOM 1408 C CA . ARG A 1 193 ? -4.594 11.035 -3.579 1.00 51.41 193 ARG A CA 1
ATOM 1409 C C . ARG A 1 193 ? -6.026 11.411 -3.962 1.00 51.41 193 ARG A C 1
ATOM 1411 O O . ARG A 1 193 ? -6.168 12.468 -4.584 1.00 51.41 193 ARG A O 1
ATOM 1418 N N . PRO A 1 194 ? -7.047 10.586 -3.658 1.00 49.41 194 PRO A N 1
ATOM 1419 C CA . PRO A 1 194 ? -8.403 10.996 -3.965 1.00 49.41 194 PRO A CA 1
ATOM 1420 C C . PRO A 1 194 ? -8.574 12.354 -3.295 1.00 49.41 194 PRO A C 1
ATOM 1422 O O . PRO A 1 194 ? -8.390 12.483 -2.081 1.00 49.41 194 PRO A O 1
ATOM 1425 N N . ARG A 1 195 ? -8.786 13.403 -4.096 1.00 40.91 195 ARG A N 1
ATOM 1426 C CA . ARG A 1 195 ? -9.181 14.684 -3.528 1.00 40.91 195 ARG A CA 1
ATOM 1427 C C . ARG A 1 195 ? -10.481 14.366 -2.810 1.00 40.91 195 ARG A C 1
ATOM 1429 O O . ARG A 1 195 ? -11.401 13.859 -3.449 1.00 40.91 195 ARG A O 1
ATOM 1436 N N . HIS A 1 196 ? -10.521 14.625 -1.505 1.00 46.28 196 HIS A N 1
ATOM 1437 C CA . HIS A 1 196 ? -11.691 14.434 -0.642 1.00 46.28 196 HIS A CA 1
ATOM 1438 C C . HIS A 1 196 ? -13.010 14.839 -1.331 1.00 46.28 196 HIS A C 1
ATOM 1440 O O . HIS A 1 196 ? -14.007 14.153 -1.173 1.00 46.28 196 HIS A O 1
ATOM 1446 N N . ALA A 1 197 ? -12.961 15.826 -2.231 1.00 41.78 197 ALA A N 1
ATOM 1447 C CA . ALA A 1 197 ? -14.036 16.263 -3.117 1.00 41.78 197 ALA A CA 1
ATOM 1448 C C . ALA A 1 197 ? -14.875 15.166 -3.813 1.00 41.78 197 ALA A C 1
ATOM 1450 O O . ALA A 1 197 ? -16.063 15.390 -4.019 1.00 41.78 197 ALA A O 1
ATOM 1451 N N . GLN A 1 198 ? -14.314 14.013 -4.201 1.00 40.25 198 GLN A N 1
ATOM 1452 C CA . GLN A 1 198 ? -15.083 12.979 -4.920 1.00 40.25 198 GLN A CA 1
ATOM 1453 C C . GLN A 1 198 ? -15.795 12.004 -3.968 1.00 40.25 198 GLN A C 1
ATOM 1455 O O . GLN A 1 198 ? -16.912 11.586 -4.256 1.00 40.25 198 GLN A O 1
ATOM 1460 N N . LEU A 1 199 ? -15.202 11.721 -2.802 1.00 41.75 199 LEU A N 1
ATOM 1461 C CA . LEU A 1 199 ? -15.871 11.003 -1.709 1.00 41.75 199 LEU A CA 1
ATOM 1462 C C . LEU A 1 199 ? -16.936 11.891 -1.049 1.00 41.75 199 LEU A C 1
ATOM 1464 O O . LEU A 1 199 ? -18.041 11.427 -0.797 1.00 41.75 199 LEU A O 1
ATOM 1468 N N . ASP A 1 200 ? -16.656 13.189 -0.895 1.00 44.12 200 ASP A N 1
ATOM 1469 C CA . ASP A 1 200 ? -17.616 14.179 -0.400 1.00 44.12 200 ASP A CA 1
ATOM 1470 C C . ASP A 1 200 ? -18.824 14.336 -1.347 1.00 44.12 200 ASP A C 1
ATOM 1472 O O . ASP A 1 200 ? -19.937 14.575 -0.884 1.00 44.12 200 ASP A O 1
ATOM 1476 N N . ALA A 1 201 ? -18.635 14.186 -2.665 1.00 42.09 201 ALA A N 1
ATOM 1477 C CA . ALA A 1 201 ? -19.713 14.283 -3.654 1.00 42.09 201 ALA A CA 1
ATOM 1478 C C . ALA A 1 201 ? -20.590 13.020 -3.727 1.00 42.09 201 ALA A C 1
ATOM 1480 O O . ALA A 1 201 ? -21.807 13.139 -3.879 1.00 42.09 201 ALA A O 1
ATOM 1481 N N . ILE A 1 202 ? -19.990 11.829 -3.602 1.00 44.97 202 ILE A N 1
ATOM 1482 C CA . ILE A 1 202 ? -20.721 10.552 -3.577 1.00 44.97 202 ILE A CA 1
ATOM 1483 C C . ILE A 1 202 ? -21.506 10.426 -2.264 1.00 44.97 202 ILE A C 1
ATOM 1485 O O . ILE A 1 202 ? -22.709 10.174 -2.307 1.00 44.97 202 ILE A O 1
ATOM 1489 N N . GLU A 1 203 ? -20.884 10.731 -1.118 1.00 50.31 203 GLU A N 1
ATOM 1490 C CA . GLU A 1 203 ? -21.576 10.748 0.177 1.00 50.31 203 GLU A CA 1
ATOM 1491 C C . GLU A 1 203 ? -22.687 11.800 0.216 1.00 50.31 203 GLU A C 1
ATOM 1493 O O . GLU A 1 203 ? -23.758 11.523 0.745 1.00 50.31 203 GLU A O 1
ATOM 1498 N N . ALA A 1 204 ? -22.485 12.989 -0.367 1.00 46.78 204 ALA A N 1
ATOM 1499 C CA . ALA A 1 204 ? -23.530 14.010 -0.423 1.00 46.78 204 ALA A CA 1
ATOM 1500 C C . ALA A 1 204 ? -24.742 13.558 -1.251 1.00 46.78 204 ALA A C 1
ATOM 1502 O O . ALA A 1 204 ? -25.869 13.792 -0.826 1.00 46.78 204 ALA A O 1
ATOM 1503 N N . ALA A 1 205 ? -24.533 12.897 -2.395 1.00 48.66 205 ALA A N 1
ATOM 1504 C CA . ALA A 1 205 ? -25.618 12.409 -3.249 1.00 48.66 205 ALA A CA 1
ATOM 1505 C C . ALA A 1 205 ? -26.384 11.227 -2.620 1.00 48.66 205 ALA A C 1
ATOM 1507 O O . ALA A 1 205 ? -27.618 11.183 -2.678 1.00 48.66 205 ALA A O 1
ATOM 1508 N N . GLU A 1 206 ? -25.676 10.300 -1.969 1.00 52.75 206 GLU A N 1
ATOM 1509 C CA . GLU A 1 206 ? -26.285 9.174 -1.253 1.00 52.75 206 GLU A CA 1
ATOM 1510 C C . GLU A 1 206 ? -27.028 9.635 0.009 1.00 52.75 206 GLU A C 1
ATOM 1512 O O . GLU A 1 206 ? -28.177 9.238 0.213 1.00 52.75 206 GLU A O 1
ATOM 1517 N N . LEU A 1 207 ? -26.463 10.561 0.799 1.00 48.19 207 LEU A N 1
ATOM 1518 C CA . LEU A 1 207 ? -27.168 11.161 1.939 1.00 48.19 207 LEU A CA 1
ATOM 1519 C C . LEU A 1 207 ? -28.428 11.902 1.508 1.00 48.19 207 LEU A C 1
ATOM 1521 O O . LEU A 1 207 ? -29.433 11.845 2.209 1.00 48.19 207 LEU A O 1
ATOM 1525 N N . GLN A 1 208 ? -28.397 12.600 0.372 1.00 52.22 208 GLN A N 1
ATOM 1526 C CA . GLN A 1 208 ? -29.560 13.340 -0.113 1.00 52.22 208 GLN A CA 1
ATOM 1527 C C . GLN A 1 208 ? -30.719 12.401 -0.466 1.00 52.22 208 GLN A C 1
ATOM 1529 O O . GLN A 1 208 ? -31.876 12.743 -0.230 1.00 52.22 208 GLN A O 1
ATOM 1534 N N . THR A 1 209 ? -30.397 11.207 -0.964 1.00 51.28 209 THR A N 1
ATOM 1535 C CA . THR A 1 209 ? -31.368 10.165 -1.319 1.00 51.28 209 THR A CA 1
ATOM 1536 C C . THR A 1 209 ? -31.912 9.471 -0.066 1.00 51.28 209 THR A C 1
ATOM 1538 O O . THR A 1 209 ? -33.124 9.382 0.112 1.00 51.28 209 THR A O 1
ATOM 1541 N N . VAL A 1 210 ? -31.036 9.085 0.871 1.00 49.34 210 VAL A N 1
ATOM 1542 C CA . VAL A 1 210 ? -31.430 8.455 2.146 1.00 49.34 210 VAL A CA 1
ATOM 1543 C C . VAL A 1 210 ? -32.244 9.415 3.022 1.00 49.34 210 VAL A C 1
ATOM 1545 O O . VAL A 1 210 ? -33.237 9.008 3.628 1.00 49.34 210 VAL A O 1
ATOM 1548 N N . LEU A 1 211 ? -31.883 10.701 3.068 1.00 48.09 211 LEU A N 1
ATOM 1549 C CA . LEU A 1 211 ? -32.648 11.725 3.785 1.00 48.09 211 LEU A CA 1
ATOM 1550 C C . LEU A 1 211 ? -34.006 11.988 3.118 1.00 48.09 211 LEU A C 1
ATOM 1552 O O . LEU A 1 211 ? -34.998 12.140 3.826 1.00 48.09 211 LEU A O 1
ATOM 1556 N N . ALA A 1 212 ? -34.086 12.008 1.785 1.00 51.97 212 ALA A N 1
ATOM 1557 C CA . ALA A 1 212 ? -35.361 12.171 1.088 1.00 51.97 212 ALA A CA 1
ATOM 1558 C C . ALA A 1 212 ? -36.333 11.017 1.398 1.00 51.97 212 ALA A C 1
ATOM 1560 O O . ALA A 1 212 ? -37.483 11.276 1.758 1.00 51.97 212 ALA A O 1
ATOM 1561 N N . ASP A 1 213 ? -35.857 9.769 1.359 1.00 50.66 213 ASP A N 1
ATOM 1562 C CA . ASP A 1 213 ? -36.679 8.580 1.622 1.00 50.66 213 ASP A CA 1
ATOM 1563 C C . ASP A 1 213 ? -37.088 8.453 3.099 1.00 50.66 213 ASP A C 1
ATOM 1565 O O . ASP A 1 213 ? -38.246 8.164 3.411 1.00 50.66 213 ASP A O 1
ATOM 1569 N N . THR A 1 214 ? -36.171 8.732 4.031 1.00 47.28 214 THR A N 1
ATOM 1570 C CA . THR A 1 214 ? -36.435 8.596 5.476 1.00 47.28 214 THR A CA 1
ATOM 1571 C C . THR A 1 214 ? -37.417 9.660 5.981 1.00 47.28 214 THR A C 1
ATOM 1573 O O . THR A 1 214 ? -38.281 9.373 6.815 1.00 47.28 214 THR A O 1
ATOM 1576 N N . PHE A 1 215 ? -37.334 10.890 5.461 1.00 46.75 215 PHE A N 1
ATOM 1577 C CA . PHE A 1 215 ? -38.210 11.985 5.891 1.00 46.75 215 PHE A CA 1
ATOM 1578 C C . PHE A 1 215 ? -39.563 12.003 5.168 1.00 46.75 215 PHE A C 1
ATOM 1580 O O . PHE A 1 215 ? -40.557 12.384 5.791 1.00 46.75 215 PHE A O 1
ATOM 1587 N N . ALA A 1 216 ? -39.651 11.509 3.925 1.00 50.03 216 ALA A N 1
ATOM 1588 C CA . ALA A 1 216 ? -40.932 11.318 3.236 1.00 50.03 216 ALA A CA 1
ATOM 1589 C C . ALA A 1 216 ? -41.853 10.324 3.970 1.00 50.03 216 ALA A C 1
ATOM 1591 O O . ALA A 1 216 ? -43.074 10.473 3.939 1.00 50.03 216 ALA A O 1
ATOM 1592 N N . HIS A 1 217 ? -41.276 9.342 4.672 1.00 46.69 217 HIS A N 1
ATOM 1593 C CA . HIS A 1 217 ? -42.032 8.327 5.409 1.00 46.69 217 HIS A CA 1
ATOM 1594 C C . HIS A 1 217 ? -42.526 8.799 6.790 1.00 46.69 217 HIS A C 1
ATOM 1596 O O . HIS A 1 217 ? -43.485 8.243 7.322 1.00 46.69 217 HIS A O 1
ATOM 1602 N N . CYS A 1 218 ? -41.889 9.817 7.384 1.00 39.59 218 CYS A N 1
ATOM 1603 C CA . CYS A 1 218 ? -42.069 10.122 8.805 1.00 39.59 218 CYS A CA 1
ATOM 1604 C C . CYS A 1 218 ? -43.018 11.285 9.128 1.00 39.59 218 CYS A C 1
ATOM 1606 O O . CYS A 1 218 ? -43.485 11.315 10.266 1.00 39.59 218 CYS A O 1
ATOM 1608 N N . ARG A 1 219 ? -43.326 12.227 8.212 1.00 45.06 219 ARG A N 1
ATOM 1609 C CA . ARG A 1 219 ? -44.388 13.253 8.405 1.00 45.06 219 ARG A CA 1
ATOM 1610 C C . ARG A 1 219 ? -44.602 14.146 7.165 1.00 45.06 219 ARG A C 1
ATOM 1612 O O . ARG A 1 219 ? -43.672 14.851 6.782 1.00 45.06 219 ARG A O 1
ATOM 1619 N N . PRO A 1 220 ? -45.823 14.238 6.605 1.00 48.81 220 PRO A N 1
ATOM 1620 C CA . PRO A 1 220 ? -46.104 15.019 5.392 1.00 48.81 220 PRO A CA 1
ATOM 1621 C C . PRO A 1 220 ? -46.213 16.545 5.606 1.00 48.81 220 PRO A C 1
ATOM 1623 O O . PRO A 1 220 ? -46.580 17.266 4.684 1.00 48.81 220 PRO A O 1
ATOM 1626 N N . GLU A 1 221 ? -45.917 17.061 6.803 1.00 46.72 221 GLU A N 1
ATOM 1627 C CA . GLU A 1 221 ? -46.305 18.423 7.215 1.00 46.72 221 GLU A CA 1
ATOM 1628 C C . GLU A 1 221 ? -45.168 19.462 7.228 1.00 46.72 221 GLU A C 1
ATOM 1630 O O . GLU A 1 221 ? -45.394 20.599 7.633 1.00 46.72 221 GLU A O 1
ATOM 1635 N N . TYR A 1 222 ? -43.947 19.130 6.795 1.00 44.91 222 TYR A N 1
ATOM 1636 C CA . TYR A 1 222 ? -42.835 20.091 6.838 1.00 44.91 222 TYR A CA 1
ATOM 1637 C C . TYR A 1 222 ? -42.649 20.855 5.512 1.00 44.91 222 TYR A C 1
ATOM 1639 O O . TYR A 1 222 ? -42.310 20.242 4.497 1.00 44.91 222 TYR A O 1
ATOM 1647 N N . PRO A 1 223 ? -42.808 22.195 5.495 1.00 44.91 223 PRO A N 1
ATOM 1648 C CA . PRO A 1 223 ? -42.559 23.006 4.312 1.00 44.91 223 PRO A CA 1
ATOM 1649 C C . PRO A 1 223 ? -41.055 23.186 4.049 1.00 44.91 223 PRO A C 1
ATOM 1651 O O . PRO A 1 223 ? -40.215 23.045 4.939 1.00 44.91 223 PRO A O 1
ATOM 1654 N N . ALA A 1 224 ? -40.727 23.490 2.791 1.00 45.41 224 ALA A N 1
ATOM 1655 C CA . ALA A 1 224 ? -39.382 23.573 2.225 1.00 45.41 224 ALA A CA 1
ATOM 1656 C C . ALA A 1 224 ? -38.422 24.482 3.027 1.00 45.41 224 ALA A C 1
ATOM 1658 O O . ALA A 1 224 ? -38.337 25.685 2.804 1.00 45.41 224 ALA A O 1
ATOM 1659 N N . GLY A 1 225 ? -37.684 23.879 3.960 1.00 52.69 225 GLY A N 1
ATOM 1660 C CA . GLY A 1 225 ? -36.633 24.533 4.753 1.00 52.69 225 GLY A CA 1
ATOM 1661 C C . GLY A 1 225 ? -35.781 23.574 5.599 1.00 52.69 225 GLY A C 1
ATOM 1662 O O . GLY A 1 225 ? -34.942 24.017 6.379 1.00 52.69 225 GLY A O 1
ATOM 1663 N N . ILE A 1 226 ? -35.973 22.256 5.452 1.00 45.28 226 ILE A N 1
ATOM 1664 C CA . ILE A 1 226 ? -35.334 21.216 6.282 1.00 45.28 226 ILE A CA 1
ATOM 1665 C C . ILE A 1 226 ? -33.825 21.081 6.006 1.00 45.28 226 ILE A C 1
ATOM 1667 O O . ILE A 1 226 ? -33.062 20.648 6.864 1.00 45.28 226 ILE A O 1
ATOM 1671 N N . THR A 1 227 ? -33.355 21.495 4.831 1.00 52.19 227 THR A N 1
ATOM 1672 C CA . THR A 1 227 ? -31.987 21.215 4.378 1.00 52.19 227 THR A CA 1
ATOM 1673 C C . THR A 1 227 ? -30.911 22.080 5.024 1.00 52.19 227 THR A C 1
ATOM 1675 O O . THR A 1 227 ? -29.761 21.665 5.023 1.00 52.19 227 THR A O 1
ATOM 1678 N N . ALA A 1 228 ? -31.221 23.253 5.584 1.00 48.03 228 ALA A N 1
ATOM 1679 C CA . ALA A 1 228 ? -30.185 24.158 6.095 1.00 48.03 228 ALA A CA 1
ATOM 1680 C C . ALA A 1 228 ? -29.697 23.781 7.504 1.00 48.03 228 ALA A C 1
ATOM 1682 O O . ALA A 1 228 ? -28.495 23.660 7.722 1.00 48.03 228 ALA A O 1
ATOM 1683 N N . TRP A 1 229 ? -30.615 23.549 8.446 1.00 46.34 229 TRP A N 1
ATOM 1684 C CA . TRP A 1 229 ? -30.265 23.219 9.833 1.00 46.34 229 TRP A CA 1
ATOM 1685 C C . TRP A 1 229 ? -29.785 21.771 9.978 1.00 46.34 229 TRP A C 1
ATOM 1687 O O . TRP A 1 229 ? -28.827 21.522 10.700 1.00 46.34 229 TRP A O 1
ATOM 1697 N N . ALA A 1 230 ? -30.383 20.828 9.238 1.00 48.53 230 ALA A N 1
ATOM 1698 C CA . ALA A 1 230 ? -29.947 19.433 9.241 1.00 48.53 230 ALA A CA 1
ATOM 1699 C C . ALA A 1 230 ? -28.554 19.284 8.610 1.00 48.53 230 ALA A C 1
ATOM 1701 O O . ALA A 1 230 ? -27.714 18.557 9.130 1.00 48.53 230 ALA A O 1
ATOM 1702 N N . LYS A 1 231 ? -28.271 20.030 7.531 1.00 49.72 231 LYS A N 1
ATOM 1703 C CA . LYS A 1 231 ? -26.936 20.078 6.921 1.00 49.72 231 LYS A CA 1
ATOM 1704 C C . LYS A 1 231 ? -25.917 20.758 7.831 1.00 49.72 231 LYS A C 1
ATOM 1706 O O . LYS A 1 231 ? -24.801 20.267 7.900 1.00 49.72 231 LYS A O 1
ATOM 1711 N N . ALA A 1 232 ? -26.286 21.838 8.524 1.00 53.09 232 ALA A N 1
ATOM 1712 C CA . ALA A 1 232 ? -25.407 22.504 9.486 1.00 53.09 232 ALA A CA 1
ATOM 1713 C C . ALA A 1 232 ? -25.043 21.576 10.655 1.00 53.09 232 ALA A C 1
ATOM 1715 O O . ALA A 1 232 ? -23.862 21.382 10.909 1.00 53.09 232 ALA A O 1
ATOM 1716 N N . ALA A 1 233 ? -26.033 20.917 11.265 1.00 52.38 233 ALA A N 1
ATOM 1717 C CA . ALA A 1 233 ? -25.810 19.965 12.353 1.00 52.38 233 ALA A CA 1
ATOM 1718 C C . ALA A 1 233 ? -24.942 18.771 11.918 1.00 52.38 233 ALA A C 1
ATOM 1720 O O . ALA A 1 233 ? -24.081 18.318 12.664 1.00 52.38 233 ALA A O 1
ATOM 1721 N N . LEU A 1 234 ? -25.124 18.273 10.691 1.00 46.56 234 LEU A N 1
ATOM 1722 C CA . LEU A 1 234 ? -24.327 17.161 10.175 1.00 46.56 234 LEU A CA 1
ATOM 1723 C C . LEU A 1 234 ? -22.889 17.574 9.811 1.00 46.56 234 LEU A C 1
ATOM 1725 O O . 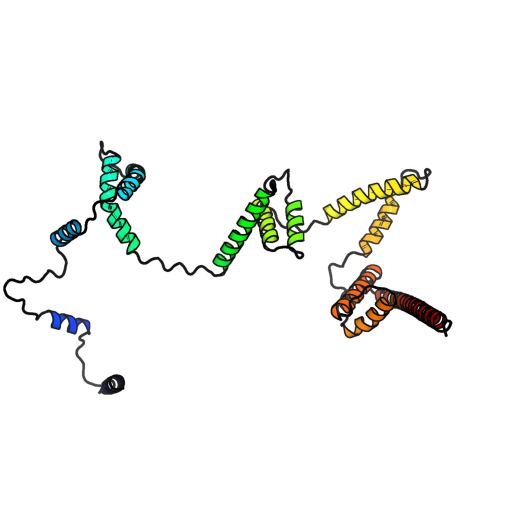LEU A 1 234 ? -21.962 16.789 9.994 1.00 46.56 234 LEU A O 1
ATOM 1729 N N . LEU A 1 235 ? -22.691 18.796 9.298 1.00 52.38 235 LEU A N 1
ATOM 1730 C CA . LEU A 1 235 ? -21.357 19.336 9.010 1.00 52.38 235 LEU A CA 1
ATOM 1731 C C . LEU A 1 235 ? -20.575 19.590 10.304 1.00 52.38 235 LEU A C 1
ATOM 1733 O O . LEU A 1 235 ? -19.388 19.300 10.352 1.00 52.38 235 LEU A O 1
ATOM 1737 N N . GLU A 1 236 ? -21.257 20.068 11.345 1.00 51.81 236 GLU A N 1
ATOM 1738 C CA . GLU A 1 236 ? -20.695 20.327 12.675 1.00 51.81 236 GLU A CA 1
ATOM 1739 C C . GLU A 1 236 ? -20.238 19.024 13.357 1.00 51.81 236 GLU A C 1
ATOM 1741 O O . GLU A 1 236 ? -19.139 18.965 13.900 1.00 51.81 236 GLU A O 1
ATOM 1746 N N . VAL A 1 237 ? -21.005 17.934 13.208 1.00 50.62 237 VAL A N 1
ATOM 1747 C CA . VAL A 1 237 ? -20.611 16.579 13.651 1.00 50.62 237 VAL A CA 1
ATOM 1748 C C . VAL A 1 237 ? -19.453 15.996 12.822 1.00 50.62 237 VAL A C 1
ATOM 1750 O O . VAL A 1 237 ? -18.657 15.214 13.333 1.00 50.62 237 VAL A O 1
ATOM 1753 N N . LYS A 1 238 ? -19.338 16.341 11.533 1.00 45.31 238 LYS A N 1
ATOM 1754 C CA . LYS A 1 238 ? -18.275 15.822 10.650 1.00 45.31 238 LYS A CA 1
ATOM 1755 C C . LYS A 1 238 ? -16.961 16.607 10.786 1.00 45.31 238 LYS A C 1
ATOM 1757 O O . LYS A 1 238 ? -15.898 16.038 10.539 1.00 45.31 238 LYS A O 1
ATOM 1762 N N . ASP A 1 239 ? -17.009 17.877 11.194 1.00 54.72 239 ASP A N 1
ATOM 1763 C CA . ASP A 1 239 ? -15.812 18.693 11.439 1.00 54.72 239 ASP A CA 1
ATOM 1764 C C . ASP A 1 239 ? -15.106 18.347 12.761 1.00 54.72 239 ASP A C 1
ATOM 1766 O O . ASP A 1 239 ? -13.880 18.441 12.805 1.00 54.72 239 ASP A O 1
ATOM 1770 N N . SER A 1 240 ? -15.816 17.850 13.785 1.00 54.69 240 SER A N 1
ATOM 1771 C CA . SER A 1 240 ? -15.196 17.397 15.046 1.00 54.69 240 SER A CA 1
ATOM 1772 C C . SER A 1 240 ? -14.355 16.119 14.898 1.00 54.69 240 SER A C 1
ATOM 1774 O O . SER A 1 240 ? -13.443 15.881 15.672 1.00 54.69 240 SER A O 1
ATOM 1776 N N . MET A 1 241 ? -14.574 15.312 13.857 1.00 63.03 241 MET A N 1
ATOM 1777 C CA . MET A 1 241 ? -13.803 14.081 13.601 1.00 63.03 241 MET A CA 1
ATOM 1778 C C . MET A 1 241 ? -12.625 14.277 12.630 1.00 63.03 241 MET A C 1
ATOM 1780 O O . MET A 1 241 ? -12.019 13.305 12.166 1.00 63.03 241 MET A O 1
ATOM 1784 N N . ARG A 1 242 ? -12.272 15.524 12.288 1.00 77.31 242 ARG A N 1
ATOM 1785 C CA . ARG A 1 242 ? -11.101 15.799 11.444 1.00 77.31 242 ARG A CA 1
ATOM 1786 C C . ARG A 1 242 ? -9.817 15.713 12.255 1.00 77.31 242 ARG A C 1
ATOM 1788 O O . ARG A 1 242 ? -9.606 16.475 13.189 1.00 77.31 242 ARG A O 1
ATOM 1795 N N . TYR A 1 243 ? -8.902 14.857 11.810 1.00 80.44 243 TYR A N 1
ATOM 1796 C CA . TYR A 1 243 ? -7.565 14.788 12.391 1.00 80.44 243 TYR A CA 1
ATOM 1797 C C . TYR A 1 243 ? -6.799 16.117 12.169 1.00 80.44 243 TYR A C 1
ATOM 1799 O O . TYR A 1 243 ? -6.645 16.534 11.013 1.00 80.44 243 TYR A O 1
ATOM 1807 N N . PRO A 1 244 ? -6.302 16.784 13.230 1.00 80.56 244 PRO A N 1
ATOM 1808 C CA . PRO A 1 244 ? -5.576 18.049 13.133 1.00 80.56 244 PRO A CA 1
ATOM 1809 C C . PRO A 1 244 ? -4.333 17.990 12.238 1.00 80.56 244 PRO A C 1
ATOM 1811 O O . PRO A 1 244 ? -3.584 17.015 12.229 1.00 80.56 244 PRO A O 1
ATOM 1814 N N . ALA A 1 245 ? -4.057 19.081 11.517 1.00 77.75 245 ALA A N 1
ATOM 1815 C CA . ALA A 1 245 ? -2.857 19.192 10.680 1.00 77.75 245 ALA A CA 1
ATOM 1816 C C . ALA A 1 245 ? -1.553 19.305 11.498 1.00 77.75 245 ALA A C 1
ATOM 1818 O O . ALA A 1 245 ? -0.463 19.099 10.963 1.00 77.75 245 ALA A O 1
ATOM 1819 N N . THR A 1 246 ? -1.656 19.646 12.784 1.00 83.12 246 THR A N 1
ATOM 1820 C CA . THR A 1 246 ? -0.539 19.802 13.719 1.00 83.12 246 THR A CA 1
ATOM 1821 C C . THR A 1 246 ? -0.687 18.841 14.898 1.00 83.12 246 THR A C 1
ATOM 1823 O O . THR A 1 246 ? -1.793 18.519 15.323 1.00 83.12 246 THR A O 1
ATOM 1826 N N . MET A 1 247 ? 0.441 18.372 15.441 1.00 91.19 247 MET A N 1
ATOM 1827 C CA . MET A 1 247 ? 0.448 17.506 16.623 1.00 91.19 247 MET A CA 1
ATOM 1828 C C . MET A 1 247 ? 0.080 18.323 17.869 1.00 91.19 247 MET A C 1
ATOM 1830 O O . MET A 1 247 ? 0.905 19.091 18.367 1.00 91.19 247 MET A O 1
ATOM 1834 N N . THR A 1 248 ? -1.152 18.176 18.359 1.00 90.69 248 THR A N 1
ATOM 1835 C CA . THR A 1 248 ? -1.597 18.798 19.617 1.00 90.69 248 THR A CA 1
ATOM 1836 C C . THR A 1 248 ? -1.006 18.066 20.824 1.00 90.69 248 THR A C 1
ATOM 1838 O O . THR A 1 248 ? -0.553 16.924 20.718 1.00 90.69 248 THR A O 1
ATOM 1841 N N . ALA A 1 249 ? -1.011 18.710 21.994 1.00 90.56 249 ALA A N 1
ATOM 1842 C CA . ALA A 1 249 ? -0.533 18.085 23.227 1.00 90.56 249 ALA A CA 1
ATOM 1843 C C . ALA A 1 249 ? -1.378 16.855 23.614 1.00 90.56 249 ALA A C 1
ATOM 1845 O O . ALA A 1 249 ? -0.823 15.840 24.029 1.00 90.56 249 ALA A O 1
ATOM 1846 N N . ALA A 1 250 ? -2.701 16.923 23.422 1.00 90.75 250 ALA A N 1
ATOM 1847 C CA . ALA A 1 250 ? -3.615 15.806 23.648 1.00 90.75 250 ALA A CA 1
ATOM 1848 C C . ALA A 1 250 ? -3.327 14.615 22.715 1.00 90.75 250 ALA A C 1
ATOM 1850 O O . ALA A 1 250 ? -3.207 13.483 23.185 1.00 90.75 250 ALA A O 1
ATOM 1851 N N . LEU A 1 251 ? -3.119 14.871 21.415 1.00 92.56 251 LEU A N 1
ATOM 1852 C CA . LEU A 1 251 ? -2.742 13.834 20.447 1.00 92.56 251 LEU A CA 1
ATOM 1853 C C . LEU A 1 251 ? -1.392 13.201 20.783 1.00 92.56 251 LEU A C 1
ATOM 1855 O O . LEU A 1 251 ? -1.259 11.979 20.747 1.00 92.56 251 LEU A O 1
ATOM 1859 N N . ALA A 1 252 ? -0.398 14.024 21.127 1.00 91.81 252 ALA A N 1
ATOM 1860 C CA . ALA A 1 252 ? 0.924 13.541 21.503 1.00 91.81 252 ALA A CA 1
ATOM 1861 C C . ALA A 1 252 ? 0.870 12.636 22.742 1.00 91.81 252 ALA A C 1
ATOM 1863 O O . ALA A 1 252 ? 1.585 11.636 22.791 1.00 91.81 252 ALA A O 1
ATOM 1864 N N . ASP A 1 253 ? 0.015 12.956 23.718 1.00 94.06 253 ASP A N 1
ATOM 1865 C CA . ASP A 1 253 ? -0.142 12.135 24.918 1.00 94.06 253 ASP A CA 1
ATOM 1866 C C . ASP A 1 253 ? -0.777 10.776 24.603 1.00 94.06 253 ASP A C 1
ATOM 1868 O O . ASP A 1 253 ? -0.227 9.745 24.987 1.00 94.06 253 ASP A O 1
ATOM 1872 N N . VAL A 1 254 ? -1.880 10.752 23.843 1.00 95.00 254 VAL A N 1
ATOM 1873 C CA . VAL A 1 254 ? -2.552 9.497 23.463 1.00 95.00 254 VAL A CA 1
ATOM 1874 C C . VAL A 1 254 ? -1.651 8.611 22.607 1.00 95.00 254 VAL A C 1
ATOM 1876 O O . VAL A 1 254 ? -1.495 7.426 22.897 1.00 95.00 254 VAL A O 1
ATOM 1879 N N . LEU A 1 255 ? -1.015 9.173 21.577 1.00 93.44 255 LEU A N 1
ATOM 1880 C CA . LEU A 1 255 ? -0.120 8.420 20.693 1.00 93.44 255 LEU A CA 1
ATOM 1881 C C . LEU A 1 255 ? 1.167 7.970 21.398 1.00 93.44 255 LEU A C 1
ATOM 1883 O O . LEU A 1 255 ? 1.808 7.015 20.963 1.00 93.44 255 LEU A O 1
ATOM 1887 N N . GLY A 1 256 ? 1.543 8.644 22.487 1.00 90.44 256 GLY A N 1
ATOM 1888 C CA . GLY A 1 256 ? 2.684 8.296 23.327 1.00 90.44 256 GLY A CA 1
ATOM 1889 C C . GLY A 1 256 ? 2.400 7.213 24.372 1.00 90.44 256 GLY A C 1
ATOM 1890 O O . GLY A 1 256 ? 3.320 6.836 25.102 1.00 90.44 256 GLY A O 1
ATOM 1891 N N . LEU A 1 257 ? 1.163 6.707 24.482 1.00 91.75 257 LEU A N 1
ATOM 1892 C CA . LEU A 1 257 ? 0.799 5.721 25.501 1.00 91.75 257 LEU A CA 1
ATOM 1893 C C . LEU A 1 257 ? 1.533 4.386 25.283 1.00 91.75 257 LEU A C 1
ATOM 1895 O O . LEU A 1 257 ? 1.327 3.730 24.263 1.00 91.75 257 LEU A O 1
ATOM 1899 N N . PRO A 1 258 ? 2.354 3.922 26.244 1.00 89.12 258 PRO A N 1
ATOM 1900 C CA . PRO A 1 258 ? 3.086 2.669 26.104 1.00 89.12 258 PRO A CA 1
ATOM 1901 C C . PRO A 1 258 ? 2.205 1.446 26.405 1.00 89.12 258 PRO A C 1
ATOM 1903 O O . PRO A 1 258 ? 1.279 1.525 27.216 1.00 89.12 258 PRO A O 1
ATOM 1906 N N . ASN A 1 259 ? 2.566 0.282 25.848 1.00 82.25 259 ASN A N 1
ATOM 1907 C CA . ASN A 1 259 ? 1.807 -0.980 25.964 1.00 82.25 259 ASN A CA 1
ATOM 1908 C C . ASN A 1 259 ? 1.419 -1.348 27.405 1.00 82.25 259 ASN A C 1
ATOM 1910 O O . ASN A 1 259 ? 0.331 -1.853 27.656 1.00 82.25 259 ASN A O 1
ATOM 1914 N N . PHE A 1 260 ? 2.294 -1.094 28.382 1.00 86.44 260 PHE A N 1
ATOM 1915 C CA . PHE A 1 260 ? 2.025 -1.441 29.782 1.00 86.44 260 PHE A CA 1
ATOM 1916 C C . PHE A 1 260 ? 0.951 -0.558 30.441 1.00 86.44 260 PHE A C 1
ATOM 1918 O O . PHE A 1 260 ? 0.396 -0.953 31.463 1.00 86.44 260 PHE A O 1
ATOM 1925 N N . ARG A 1 261 ? 0.648 0.624 29.882 1.00 90.31 261 ARG A N 1
ATOM 1926 C CA . ARG A 1 261 ? -0.483 1.461 30.319 1.00 90.31 261 ARG A CA 1
ATOM 1927 C C . ARG A 1 261 ? -1.783 1.070 29.625 1.00 90.31 261 ARG A C 1
ATOM 1929 O O . ARG A 1 261 ? -2.834 1.121 30.253 1.00 90.31 261 ARG A O 1
ATOM 1936 N N . THR A 1 262 ? -1.717 0.670 28.357 1.00 93.44 262 THR A N 1
ATOM 1937 C CA . THR A 1 262 ? -2.900 0.299 27.568 1.00 93.44 262 THR A CA 1
ATOM 1938 C C . THR A 1 262 ? -3.389 -1.119 27.858 1.00 93.44 262 THR A C 1
ATOM 1940 O O . THR A 1 262 ? -4.590 -1.354 27.802 1.00 93.44 262 THR A O 1
ATOM 1943 N N . GLY A 1 263 ? -2.505 -2.049 28.232 1.00 91.50 263 GLY A N 1
ATOM 1944 C CA . GLY A 1 263 ? -2.855 -3.450 28.509 1.00 91.50 263 GLY A CA 1
ATOM 1945 C C . GLY A 1 263 ? -4.002 -3.625 29.517 1.00 91.50 263 GLY A C 1
ATOM 1946 O O . GLY A 1 263 ? -5.030 -4.201 29.161 1.00 91.50 263 GLY A O 1
ATOM 1947 N N . PRO A 1 264 ? -3.908 -3.073 30.746 1.00 94.69 264 PRO A N 1
ATOM 1948 C CA . PRO A 1 264 ? -4.992 -3.168 31.725 1.00 94.69 264 PRO A CA 1
ATOM 1949 C C . PRO A 1 264 ? -6.321 -2.592 31.221 1.00 94.69 264 PRO A C 1
ATOM 1951 O O . PRO A 1 264 ? -7.374 -3.151 31.504 1.00 94.69 264 PRO A O 1
ATOM 1954 N N . ILE A 1 265 ? -6.275 -1.511 30.438 1.00 95.56 265 ILE A N 1
ATOM 1955 C CA . ILE A 1 265 ? -7.465 -0.873 29.863 1.00 95.56 265 ILE A CA 1
ATOM 1956 C C . ILE A 1 265 ? -8.093 -1.787 28.799 1.00 95.56 265 ILE A C 1
ATOM 1958 O O . ILE A 1 265 ? -9.300 -2.019 28.812 1.00 95.56 265 ILE A O 1
ATOM 1962 N N . ALA A 1 266 ? -7.280 -2.371 27.917 1.00 94.25 266 ALA A N 1
ATOM 1963 C CA . ALA A 1 266 ? -7.740 -3.314 26.902 1.00 94.25 266 ALA A CA 1
ATOM 1964 C C . ALA A 1 266 ? -8.392 -4.561 27.521 1.00 94.25 266 ALA A C 1
ATOM 1966 O O . ALA A 1 266 ? -9.372 -5.071 26.984 1.00 94.25 266 ALA A O 1
ATOM 1967 N N . HIS A 1 267 ? -7.904 -5.030 28.674 1.00 95.06 267 HIS A N 1
ATOM 1968 C CA . HIS A 1 267 ? -8.519 -6.150 29.391 1.00 95.06 267 HIS A CA 1
ATOM 1969 C C . HIS A 1 267 ? -9.947 -5.835 29.844 1.00 95.06 267 HIS A C 1
ATOM 1971 O O . HIS A 1 267 ? -10.819 -6.694 29.728 1.00 95.06 267 HIS A O 1
ATOM 1977 N N . VAL A 1 268 ? -10.195 -4.609 30.315 1.00 94.31 268 VAL A N 1
ATOM 1978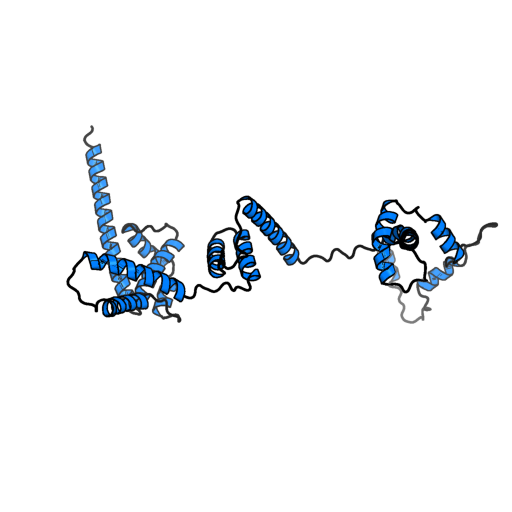 C CA . VAL A 1 268 ? -11.536 -4.159 30.718 1.00 94.31 268 VAL A CA 1
ATOM 1979 C C . VAL A 1 268 ? -12.471 -4.151 29.514 1.00 94.31 268 VAL A C 1
ATOM 1981 O O . VAL A 1 268 ? -13.550 -4.730 29.580 1.00 94.31 268 VAL A O 1
ATOM 1984 N N . TYR A 1 269 ? -12.039 -3.583 28.385 1.00 92.88 269 TYR A N 1
ATOM 1985 C CA . TYR A 1 269 ? -12.846 -3.580 27.161 1.00 92.88 269 TYR A CA 1
ATOM 1986 C C . TYR A 1 269 ? -13.108 -4.985 26.622 1.00 92.88 269 TYR A C 1
ATOM 1988 O O . TYR A 1 269 ? -14.219 -5.277 26.188 1.00 92.88 269 TYR A O 1
ATOM 1996 N N . ARG A 1 270 ? -12.118 -5.878 26.688 1.00 95.00 270 ARG A N 1
ATOM 1997 C CA . ARG A 1 270 ? -12.297 -7.279 26.301 1.00 95.00 270 ARG A CA 1
ATOM 1998 C C . ARG A 1 270 ? -13.326 -7.978 27.190 1.00 95.00 270 ARG A C 1
ATOM 2000 O O . ARG A 1 270 ? -14.208 -8.649 26.669 1.00 95.00 270 ARG A O 1
ATOM 2007 N N . ALA A 1 271 ? -13.255 -7.785 28.508 1.00 87.94 271 ALA A N 1
ATOM 2008 C CA . ALA A 1 271 ? -14.241 -8.325 29.448 1.00 87.94 271 ALA A CA 1
ATOM 2009 C C . ALA A 1 271 ? -15.645 -7.718 29.243 1.00 87.94 271 ALA A C 1
ATOM 2011 O O . ALA A 1 271 ? -16.654 -8.394 29.432 1.00 87.94 271 ALA A O 1
ATOM 2012 N N . ALA A 1 272 ? -15.720 -6.469 28.778 1.00 87.44 272 ALA A N 1
ATOM 2013 C CA . ALA A 1 272 ? -16.964 -5.828 28.355 1.00 87.44 272 ALA A CA 1
ATOM 2014 C C . ALA A 1 272 ? -17.526 -6.380 27.026 1.00 87.44 272 ALA A C 1
ATOM 2016 O O . ALA A 1 272 ? -18.647 -6.033 26.659 1.00 87.44 272 ALA A O 1
ATOM 2017 N N . GLY A 1 273 ? -16.783 -7.239 26.316 1.00 87.12 273 GLY A N 1
ATOM 2018 C CA . GLY A 1 273 ? -17.209 -7.891 25.073 1.00 87.12 273 GLY A CA 1
ATOM 2019 C C . GLY A 1 273 ? -16.533 -7.374 23.799 1.00 87.12 273 GLY A C 1
ATOM 2020 O O . GLY A 1 273 ? -16.932 -7.766 22.706 1.00 87.12 273 GLY A O 1
ATOM 2021 N N . ALA A 1 274 ? -15.520 -6.506 23.896 1.00 88.44 274 ALA A N 1
ATOM 2022 C CA . ALA A 1 274 ? -14.779 -6.051 22.722 1.00 88.44 274 ALA A CA 1
ATOM 2023 C C . ALA A 1 274 ? -13.863 -7.155 22.161 1.00 88.44 274 ALA A C 1
ATOM 2025 O O . ALA A 1 274 ? -13.105 -7.801 22.892 1.00 88.44 274 ALA A O 1
ATOM 2026 N N . GLU A 1 275 ? -13.872 -7.326 20.840 1.00 92.44 275 GLU A N 1
ATOM 2027 C CA . GLU A 1 275 ? -12.995 -8.270 20.145 1.00 92.44 275 GLU A CA 1
ATOM 2028 C C . GLU A 1 275 ? -11.565 -7.720 20.042 1.00 92.44 275 GLU A C 1
ATOM 2030 O O . GLU A 1 275 ? -11.216 -6.983 19.122 1.00 92.44 275 GLU A O 1
ATOM 2035 N N . ILE A 1 276 ? -10.715 -8.081 21.008 1.00 90.31 276 ILE A N 1
ATOM 2036 C CA . ILE A 1 276 ? -9.321 -7.621 21.079 1.00 90.31 276 ILE A CA 1
ATOM 2037 C C . ILE A 1 276 ? -8.395 -8.833 21.173 1.00 90.31 276 ILE A C 1
ATOM 2039 O O . ILE A 1 276 ? -8.446 -9.580 22.156 1.00 90.31 276 ILE A O 1
ATOM 2043 N N . ARG A 1 277 ? -7.496 -9.009 20.197 1.00 87.81 277 ARG A N 1
ATOM 2044 C CA . ARG A 1 277 ? -6.479 -10.077 20.226 1.00 87.81 277 ARG A CA 1
ATOM 2045 C C . ARG A 1 277 ? -5.568 -9.927 21.448 1.00 87.81 277 ARG A C 1
ATOM 2047 O O . ARG A 1 277 ? -5.247 -8.817 21.855 1.00 87.81 277 ARG A O 1
ATOM 2054 N N . THR A 1 278 ? -5.118 -11.040 22.024 1.00 89.62 278 THR A N 1
ATOM 2055 C CA . THR A 1 278 ? -4.243 -11.078 23.216 1.00 89.62 278 THR A CA 1
ATOM 2056 C C . THR A 1 278 ? -2.768 -10.869 22.857 1.00 89.62 278 THR A C 1
ATOM 2058 O O . THR A 1 278 ? -1.887 -11.606 23.300 1.00 89.62 278 THR A O 1
ATOM 2061 N N . LYS A 1 279 ? -2.504 -9.908 21.975 1.00 89.69 279 LYS A N 1
ATOM 2062 C CA . LYS A 1 279 ? -1.170 -9.487 21.555 1.00 89.69 279 LYS A CA 1
ATOM 2063 C C . LYS A 1 279 ? -1.011 -8.029 21.975 1.00 89.69 279 LYS A C 1
ATOM 2065 O O . LYS A 1 279 ? -1.909 -7.225 21.738 1.00 89.69 279 LYS A O 1
ATOM 2070 N N . CYS A 1 280 ? 0.116 -7.689 22.596 1.00 83.50 280 CYS A N 1
ATOM 2071 C CA . CYS A 1 280 ? 0.273 -6.397 23.266 1.00 83.50 280 CYS A CA 1
ATOM 2072 C C . CYS A 1 280 ? 0.170 -5.199 22.306 1.00 83.50 280 CYS A C 1
ATOM 2074 O O . CYS A 1 280 ? -0.339 -4.152 22.695 1.00 83.50 280 CYS A O 1
ATOM 2076 N N . GLU A 1 281 ? 0.584 -5.353 21.046 1.00 89.56 281 GLU A N 1
ATOM 2077 C CA . GLU A 1 281 ? 0.424 -4.325 20.014 1.00 89.56 281 GLU A CA 1
ATOM 2078 C C . GLU A 1 281 ? -1.042 -4.124 19.608 1.00 89.56 281 GLU A C 1
ATOM 2080 O O . GLU A 1 281 ? -1.451 -2.996 19.351 1.00 89.56 281 GLU A O 1
ATOM 2085 N N . ASP A 1 282 ? -1.851 -5.187 19.588 1.00 87.00 282 ASP A N 1
ATOM 2086 C CA . ASP A 1 282 ? -3.279 -5.090 19.258 1.00 87.00 282 ASP A CA 1
ATOM 2087 C C . ASP A 1 282 ? -4.074 -4.439 20.399 1.00 87.00 282 ASP A C 1
ATOM 2089 O O . ASP A 1 282 ? -4.970 -3.631 20.163 1.00 87.00 282 ASP A O 1
ATOM 2093 N N . GLU A 1 283 ? -3.709 -4.745 21.644 1.00 91.69 283 GLU A N 1
ATOM 2094 C CA . GLU A 1 283 ? -4.269 -4.115 22.844 1.00 91.69 283 GLU A CA 1
ATOM 2095 C C . GLU A 1 283 ? -3.939 -2.624 22.908 1.00 91.69 283 GLU A C 1
ATOM 2097 O O . GLU A 1 283 ? -4.806 -1.800 23.202 1.00 91.69 283 GLU A O 1
ATOM 2102 N N . GLN A 1 284 ? -2.691 -2.262 22.601 1.00 96.50 284 GLN A N 1
ATOM 2103 C CA . GLN A 1 284 ? -2.278 -0.868 22.504 1.00 96.50 284 GLN A CA 1
ATOM 2104 C C . GLN A 1 284 ? -3.027 -0.142 21.386 1.00 96.50 284 GLN A C 1
ATOM 2106 O O . GLN A 1 284 ? -3.588 0.924 21.635 1.00 96.50 284 GLN A O 1
ATOM 2111 N N . ALA A 1 285 ? -3.075 -0.722 20.185 1.00 93.00 285 ALA A N 1
ATOM 2112 C CA . ALA A 1 285 ? -3.734 -0.113 19.036 1.00 93.00 285 ALA A CA 1
ATOM 2113 C C . ALA A 1 285 ? -5.223 0.150 19.300 1.00 93.00 285 ALA A C 1
ATOM 2115 O O . ALA A 1 285 ? -5.708 1.235 18.991 1.00 93.00 285 ALA A O 1
ATOM 2116 N N . PHE A 1 286 ? -5.926 -0.801 19.925 1.00 96.00 286 PHE A N 1
ATOM 2117 C CA . PHE A 1 286 ? -7.335 -0.636 20.283 1.00 96.00 286 PHE A CA 1
ATOM 2118 C C . PHE A 1 286 ? -7.557 0.550 21.232 1.00 96.00 286 PHE A C 1
ATOM 2120 O O . PHE A 1 286 ? -8.432 1.383 21.001 1.00 96.00 286 PHE A O 1
ATOM 2127 N N . VAL A 1 287 ? -6.756 0.647 22.299 1.00 94.69 287 VAL A N 1
ATOM 2128 C CA . VAL A 1 287 ? -6.899 1.728 23.288 1.00 94.69 287 VAL A CA 1
ATOM 2129 C C . VAL A 1 287 ? -6.521 3.080 22.686 1.00 94.69 287 VAL A C 1
ATOM 2131 O O . VAL A 1 287 ? -7.221 4.062 22.928 1.00 94.69 287 VAL A O 1
ATOM 2134 N N . ILE A 1 288 ? -5.459 3.133 21.875 1.00 96.12 288 ILE A N 1
ATOM 2135 C CA . ILE A 1 288 ? -5.045 4.357 21.182 1.00 96.12 288 ILE A CA 1
ATOM 2136 C C . ILE A 1 288 ? -6.126 4.819 20.203 1.00 96.12 288 ILE A C 1
ATOM 2138 O O . ILE A 1 288 ? -6.468 5.993 20.243 1.00 96.12 288 ILE A O 1
ATOM 2142 N N . ASP A 1 289 ? -6.695 3.942 19.367 1.00 94.38 289 ASP A N 1
ATOM 2143 C CA . ASP A 1 289 ? -7.785 4.318 18.446 1.00 94.38 289 ASP A CA 1
ATOM 2144 C C . ASP A 1 289 ? -8.980 4.900 19.209 1.00 94.38 289 ASP A C 1
ATOM 2146 O O . ASP A 1 289 ? -9.509 5.951 18.846 1.00 94.38 289 ASP A O 1
ATOM 2150 N N . ARG A 1 290 ? -9.363 4.258 20.315 1.00 93.31 290 ARG A N 1
ATOM 2151 C CA . ARG A 1 290 ? -10.497 4.698 21.125 1.00 93.31 290 ARG A CA 1
ATOM 2152 C C . ARG A 1 290 ? -10.257 6.064 21.763 1.00 93.31 290 ARG A C 1
ATOM 2154 O O . ARG A 1 290 ? -11.097 6.948 21.646 1.00 93.31 290 ARG A O 1
ATOM 2161 N N . PHE A 1 291 ? -9.102 6.267 22.393 1.00 94.88 291 PHE A N 1
ATOM 2162 C CA . PHE A 1 291 ? -8.762 7.555 23.005 1.00 94.88 291 PHE A CA 1
ATOM 2163 C C . PHE A 1 291 ? -8.507 8.640 21.971 1.00 94.88 291 PHE A C 1
ATOM 2165 O O . PHE A 1 291 ? -8.816 9.798 22.221 1.00 94.88 291 PHE A O 1
ATOM 2172 N N . LEU A 1 292 ? -7.997 8.275 20.797 1.00 93.94 292 LEU A N 1
ATOM 2173 C CA . LEU A 1 292 ? -7.811 9.210 19.704 1.00 93.94 292 LEU A CA 1
ATOM 2174 C C . LEU A 1 292 ? -9.153 9.805 19.271 1.00 93.94 292 LEU A C 1
ATOM 2176 O O . LEU A 1 292 ? -9.240 11.015 19.111 1.00 93.94 292 LEU A O 1
ATOM 2180 N N . ARG A 1 293 ? -10.210 8.992 19.154 1.00 89.62 293 ARG A N 1
ATOM 2181 C CA . ARG A 1 293 ? -11.568 9.492 18.868 1.00 89.62 293 ARG A CA 1
ATOM 2182 C C . ARG A 1 293 ? -12.047 10.469 19.938 1.00 89.62 293 ARG A C 1
ATOM 2184 O O . ARG A 1 293 ? -12.535 11.536 19.595 1.00 89.62 293 ARG A O 1
ATOM 2191 N N . LEU A 1 294 ? -11.807 10.162 21.213 1.00 90.62 294 LEU A N 1
ATOM 2192 C CA . LEU A 1 294 ? -12.154 11.061 22.320 1.00 90.62 294 LEU A CA 1
ATOM 2193 C C . LEU A 1 294 ? -11.358 12.372 22.291 1.00 90.62 294 LEU A C 1
ATOM 2195 O O . LEU A 1 294 ? -11.899 13.409 22.653 1.00 90.62 294 LEU A O 1
ATOM 2199 N N . VAL A 1 295 ? -10.096 12.349 21.848 1.00 91.12 295 VAL A N 1
ATOM 2200 C CA . VAL A 1 295 ? -9.310 13.573 21.615 1.00 91.12 295 VAL A CA 1
ATOM 2201 C C . VAL A 1 295 ? -9.912 14.404 20.492 1.00 91.12 295 VAL A C 1
ATOM 2203 O O . VAL A 1 295 ? -9.960 15.618 20.612 1.00 91.12 295 VAL A O 1
ATOM 2206 N N . LEU A 1 296 ? -10.376 13.777 19.412 1.00 88.69 296 LEU A N 1
ATOM 2207 C CA . LEU A 1 296 ? -11.020 14.508 18.319 1.00 88.69 296 LEU A CA 1
ATOM 2208 C C . LEU A 1 296 ? -12.369 15.102 18.759 1.00 88.69 296 LEU A C 1
ATOM 2210 O O . LEU A 1 296 ? -12.696 16.227 18.406 1.00 88.69 296 LEU A O 1
ATOM 2214 N N . GLU A 1 297 ? -13.128 14.381 19.583 1.00 86.00 297 GLU A N 1
ATOM 2215 C CA . GLU A 1 297 ? -14.451 14.815 20.047 1.00 86.00 297 GLU A CA 1
ATOM 2216 C C . GLU A 1 297 ? -14.412 15.853 21.182 1.00 86.00 297 GLU A C 1
ATOM 2218 O O . GLU A 1 297 ? -15.323 16.676 21.286 1.00 86.00 297 GLU A O 1
ATOM 2223 N N . HIS A 1 298 ? -13.395 15.807 22.047 1.00 84.56 298 HIS A N 1
ATOM 2224 C CA . HIS A 1 298 ? -13.348 16.582 23.294 1.00 84.56 298 HIS A CA 1
ATOM 2225 C C . HIS A 1 298 ? -12.075 17.423 23.475 1.00 84.56 298 HIS A C 1
ATOM 2227 O O . HIS A 1 298 ? -11.897 18.024 24.536 1.00 84.56 298 HIS A O 1
ATOM 2233 N N . ASP A 1 299 ? -11.185 17.465 22.481 1.00 86.06 299 ASP A N 1
ATOM 2234 C CA . ASP A 1 299 ? -9.902 18.173 22.525 1.00 86.06 299 ASP A CA 1
ATOM 2235 C C . ASP A 1 299 ? -9.109 17.868 23.815 1.00 86.06 299 ASP A C 1
ATOM 2237 O O . ASP A 1 299 ? -8.722 16.723 24.066 1.00 86.06 299 ASP A O 1
ATOM 2241 N N . ASP A 1 300 ? -8.854 18.874 24.656 1.00 86.69 300 ASP A N 1
ATOM 2242 C CA . ASP A 1 300 ? -8.059 18.746 25.882 1.00 86.69 300 ASP A CA 1
ATOM 2243 C C . ASP A 1 300 ? -8.803 18.014 27.020 1.00 86.69 300 ASP A C 1
ATOM 2245 O O . ASP A 1 300 ? -8.156 17.453 27.914 1.00 86.69 300 ASP A O 1
ATOM 2249 N N . ASP A 1 301 ? -10.138 17.933 26.957 1.00 88.81 301 ASP A N 1
ATOM 2250 C CA . ASP A 1 301 ? -10.996 17.291 27.967 1.00 88.81 301 ASP A CA 1
ATOM 2251 C C . ASP A 1 301 ? -11.162 15.774 27.751 1.00 88.81 301 ASP A C 1
ATOM 2253 O O . ASP A 1 301 ? -11.870 15.085 28.498 1.00 88.81 301 ASP A O 1
ATOM 2257 N N . TRP A 1 302 ? -10.455 15.208 26.769 1.00 92.50 302 TRP A N 1
ATOM 2258 C CA . TRP A 1 302 ? -10.534 13.792 26.401 1.00 92.50 302 TRP A CA 1
ATOM 2259 C C . TRP A 1 302 ? -10.291 12.826 27.565 1.00 92.50 302 TRP A C 1
ATOM 2261 O O . TRP A 1 302 ? -10.819 11.718 27.558 1.00 92.50 302 TRP A O 1
ATOM 2271 N N . ARG A 1 303 ? -9.515 13.219 28.587 1.00 91.19 303 ARG A N 1
ATOM 2272 C CA . ARG A 1 303 ? -9.240 12.362 29.754 1.00 91.19 303 ARG A CA 1
ATOM 2273 C C . ARG A 1 303 ? -10.480 12.141 30.608 1.00 91.19 303 ARG A C 1
ATOM 2275 O O . ARG A 1 303 ? -10.707 11.025 31.064 1.00 91.19 303 ARG A O 1
ATOM 2282 N N . THR A 1 304 ? -11.298 13.172 30.797 1.00 89.56 304 THR A N 1
ATOM 2283 C CA . THR A 1 304 ? -12.561 13.045 31.531 1.00 89.56 304 THR A CA 1
ATOM 2284 C C . THR A 1 304 ? -13.536 12.157 30.765 1.00 89.56 304 THR A C 1
ATOM 2286 O O . THR A 1 304 ? -14.178 11.290 31.362 1.00 89.56 304 THR A O 1
ATOM 2289 N N . ALA A 1 305 ? -13.587 12.308 29.439 1.00 86.94 305 ALA A N 1
ATOM 2290 C CA . ALA A 1 305 ? -14.365 11.428 28.576 1.00 86.94 305 ALA A CA 1
ATOM 2291 C C . ALA A 1 305 ? -13.849 9.977 28.625 1.00 86.94 305 ALA A C 1
ATOM 2293 O O . ALA A 1 305 ? -14.638 9.051 28.796 1.00 86.94 305 ALA A O 1
ATOM 2294 N N . ALA A 1 306 ? -12.529 9.771 28.584 1.00 90.69 306 ALA A N 1
ATOM 2295 C CA . ALA A 1 306 ? -11.905 8.452 28.663 1.00 90.69 306 ALA A CA 1
ATOM 2296 C C . ALA A 1 306 ? -12.167 7.762 30.007 1.00 90.69 306 ALA A C 1
ATOM 2298 O O . ALA A 1 306 ? -12.446 6.566 30.045 1.00 90.69 306 ALA A O 1
ATOM 2299 N N . GLU A 1 307 ? -12.125 8.499 31.118 1.00 91.44 307 GLU A N 1
ATOM 2300 C CA . GLU A 1 307 ? -12.490 7.964 32.431 1.00 91.44 307 GLU A CA 1
ATOM 2301 C C . GLU A 1 307 ? -13.955 7.523 32.490 1.00 91.44 307 GLU A C 1
ATOM 2303 O O . GLU A 1 307 ? -14.260 6.486 33.083 1.00 91.44 307 GLU A O 1
ATOM 2308 N N . ALA A 1 308 ? -14.870 8.301 31.906 1.00 87.75 308 ALA A N 1
ATOM 2309 C CA . ALA A 1 308 ? -16.282 7.942 31.837 1.00 87.75 308 ALA A CA 1
ATOM 2310 C C . ALA A 1 308 ? -16.498 6.692 30.970 1.00 87.75 308 ALA A C 1
ATOM 2312 O O . ALA A 1 308 ? -17.196 5.767 31.382 1.00 87.75 308 ALA A O 1
ATOM 2313 N N . ASP A 1 309 ? -15.839 6.635 29.818 1.00 89.94 309 ASP A N 1
ATOM 2314 C CA . ASP A 1 309 ? -15.910 5.526 28.872 1.00 89.94 309 ASP A CA 1
ATOM 2315 C C . ASP A 1 309 ? -15.356 4.217 29.468 1.00 89.94 309 ASP A C 1
ATOM 2317 O O . ASP A 1 309 ? -16.008 3.171 29.424 1.00 89.94 309 ASP A O 1
ATOM 2321 N N . ILE A 1 310 ? -14.215 4.286 30.164 1.00 90.88 310 ILE A N 1
ATOM 2322 C CA . ILE A 1 310 ? -13.653 3.146 30.901 1.00 90.88 310 ILE A CA 1
ATOM 2323 C C . ILE A 1 310 ? -14.604 2.680 32.010 1.00 90.88 310 ILE A C 1
ATOM 2325 O O . ILE A 1 310 ? -14.778 1.476 32.194 1.00 90.88 310 ILE A O 1
ATOM 2329 N N . LYS A 1 311 ? -15.244 3.597 32.751 1.00 88.38 311 LYS A N 1
ATOM 2330 C CA . LYS A 1 311 ? -16.229 3.228 33.787 1.00 88.38 311 LYS A CA 1
ATOM 2331 C C . LYS A 1 311 ? -17.413 2.465 33.196 1.00 88.38 311 LYS A C 1
ATOM 2333 O O . LYS A 1 311 ? -17.859 1.501 33.809 1.00 88.38 311 LYS A O 1
ATOM 2338 N N . VAL A 1 312 ? -17.889 2.854 32.013 1.00 86.19 312 VAL A N 1
ATOM 2339 C CA . VAL A 1 312 ? -18.938 2.112 31.294 1.00 86.19 312 VAL A CA 1
ATOM 2340 C C . VAL A 1 312 ? -18.449 0.718 30.896 1.00 86.19 312 VAL A C 1
ATOM 2342 O O . VAL A 1 312 ? -19.171 -0.261 31.062 1.00 86.19 312 VAL A O 1
ATOM 2345 N N . ALA A 1 313 ? -17.209 0.587 30.425 1.00 82.75 313 ALA A N 1
ATOM 2346 C CA . ALA A 1 313 ? -16.645 -0.725 30.122 1.00 82.75 313 ALA A CA 1
ATOM 2347 C C . ALA A 1 313 ? -16.519 -1.608 31.376 1.00 82.75 313 ALA A C 1
ATOM 2349 O O . ALA A 1 313 ? -16.821 -2.797 31.321 1.00 82.75 313 ALA A O 1
ATOM 2350 N N . TYR A 1 314 ? -16.147 -1.035 32.524 1.00 90.12 314 TYR A N 1
ATOM 2351 C CA . TYR A 1 314 ? -16.118 -1.760 33.796 1.00 90.12 314 TYR A CA 1
ATOM 2352 C C . TYR A 1 314 ? -17.492 -2.296 34.195 1.00 90.12 314 TYR A C 1
ATOM 2354 O O . TYR A 1 314 ? -17.600 -3.471 34.537 1.00 90.12 314 TYR A O 1
ATOM 2362 N N . THR A 1 315 ? -18.544 -1.477 34.123 1.00 88.50 315 THR A N 1
ATOM 2363 C CA . THR A 1 315 ? -19.893 -1.927 34.502 1.00 88.50 315 THR A CA 1
ATOM 2364 C C . THR A 1 315 ? -20.411 -3.023 33.570 1.00 88.50 315 THR A C 1
ATOM 2366 O O . THR A 1 315 ? -21.044 -3.972 34.030 1.00 88.50 315 THR A O 1
ATOM 2369 N N . LEU A 1 316 ? -20.097 -2.945 32.274 1.00 84.50 316 LEU A N 1
ATOM 2370 C CA . LEU A 1 316 ? -20.405 -4.006 31.312 1.00 84.50 316 LEU A CA 1
ATOM 2371 C C . LEU A 1 316 ? -19.621 -5.292 31.598 1.00 84.50 316 LEU A C 1
ATOM 2373 O O . LEU A 1 316 ? -20.196 -6.378 31.570 1.00 84.50 316 LEU A O 1
ATOM 2377 N N . ALA A 1 317 ? -18.332 -5.181 31.921 1.00 83.88 317 ALA A N 1
ATOM 2378 C CA . ALA A 1 317 ? -17.507 -6.327 32.289 1.00 83.88 317 ALA A CA 1
ATOM 2379 C C . ALA A 1 317 ? -18.026 -7.027 33.558 1.00 83.88 317 ALA A C 1
ATOM 2381 O O . ALA A 1 317 ? -18.091 -8.254 33.608 1.00 83.88 317 ALA A O 1
ATOM 2382 N N . GLU A 1 318 ? -18.439 -6.264 34.574 1.00 87.88 318 GLU A N 1
ATOM 2383 C CA . GLU A 1 318 ? -19.071 -6.807 35.782 1.00 87.88 318 GLU A CA 1
ATOM 2384 C C . GLU A 1 318 ? -20.388 -7.525 35.465 1.00 87.88 318 GLU A C 1
ATOM 2386 O O . GLU A 1 318 ? -20.620 -8.630 35.961 1.00 87.88 318 GLU A O 1
ATOM 2391 N N . ALA A 1 319 ? -21.226 -6.937 34.606 1.00 84.62 319 ALA A N 1
ATOM 2392 C CA . ALA A 1 319 ? -22.479 -7.549 34.179 1.00 84.62 319 ALA A CA 1
ATOM 2393 C C . ALA A 1 319 ? -22.249 -8.876 33.432 1.00 84.62 319 ALA A C 1
ATOM 2395 O O . ALA A 1 319 ? -22.922 -9.862 33.731 1.00 84.62 319 ALA A O 1
ATOM 2396 N N . ASN A 1 320 ? -21.272 -8.930 32.523 1.00 83.25 320 ASN A N 1
ATOM 2397 C CA . ASN A 1 320 ? -20.923 -10.150 31.789 1.00 83.25 320 ASN A CA 1
ATOM 2398 C C . ASN A 1 320 ? -20.417 -11.253 32.734 1.00 83.25 320 ASN A C 1
ATOM 2400 O O . ASN A 1 320 ? -20.914 -12.376 32.690 1.00 83.25 320 ASN A O 1
ATOM 2404 N N . ASN A 1 321 ? -19.528 -10.915 33.675 1.00 81.38 321 ASN A N 1
ATOM 2405 C CA . ASN A 1 321 ? -19.037 -11.866 34.679 1.00 81.38 321 ASN A CA 1
ATOM 2406 C C . ASN A 1 321 ? -20.168 -12.423 35.573 1.00 81.38 321 ASN A C 1
ATOM 2408 O O . ASN A 1 321 ? -20.151 -13.593 35.972 1.00 81.38 321 ASN A O 1
ATOM 2412 N N . ALA A 1 322 ? -21.172 -11.602 35.901 1.00 79.06 322 ALA A N 1
ATOM 2413 C CA . ALA A 1 322 ? -22.344 -12.041 36.661 1.00 79.06 322 ALA A CA 1
ATOM 2414 C C . ALA A 1 322 ? -23.234 -13.013 35.860 1.00 79.06 322 ALA A C 1
ATOM 2416 O O . ALA A 1 322 ? -23.796 -13.951 36.428 1.00 79.06 322 ALA A O 1
ATOM 2417 N N . VAL A 1 323 ? -23.347 -12.823 34.543 1.00 74.75 323 VAL A N 1
ATOM 2418 C CA . VAL A 1 323 ? -24.077 -13.740 33.653 1.00 74.75 323 VAL A CA 1
ATOM 2419 C C . VAL A 1 323 ? -23.346 -15.076 33.525 1.00 74.75 323 VAL A C 1
ATOM 2421 O O . VAL A 1 323 ? -23.980 -16.123 33.674 1.00 74.75 323 VAL A O 1
ATOM 2424 N N . ASP A 1 324 ? -22.027 -15.047 33.328 1.00 70.38 324 ASP A N 1
ATOM 2425 C CA . ASP A 1 324 ? -21.208 -16.254 33.184 1.00 70.38 324 ASP A CA 1
ATOM 2426 C C . ASP A 1 324 ? -21.261 -17.110 34.456 1.00 70.38 324 ASP A C 1
ATOM 2428 O O . ASP A 1 324 ? -21.615 -18.290 34.396 1.00 70.38 324 ASP A O 1
ATOM 2432 N N . SER A 1 325 ? -21.076 -16.495 35.629 1.00 71.81 325 SER A N 1
ATOM 2433 C CA . SER A 1 325 ? -21.183 -17.190 36.923 1.00 71.81 325 SER A CA 1
ATOM 2434 C C . SER A 1 325 ? -22.581 -17.767 37.200 1.00 71.81 325 SER A C 1
ATOM 2436 O O . SER A 1 325 ? -22.703 -18.862 37.756 1.00 71.81 325 SER A O 1
ATOM 2438 N N . ALA A 1 326 ? -23.655 -17.089 36.775 1.00 66.00 326 ALA A N 1
ATOM 2439 C CA . ALA A 1 326 ? -25.018 -17.613 36.877 1.00 66.00 326 ALA A CA 1
ATOM 2440 C C . ALA A 1 326 ? -25.289 -18.773 35.897 1.00 66.00 326 ALA A C 1
ATOM 2442 O O . ALA A 1 326 ? -26.086 -19.671 36.195 1.00 66.00 326 ALA A O 1
ATOM 2443 N N . SER A 1 327 ? -24.640 -18.769 34.729 1.00 60.50 327 SER A N 1
ATOM 2444 C CA . SER A 1 327 ? -24.716 -19.855 33.746 1.00 60.50 327 SER A CA 1
ATOM 2445 C C . SER A 1 327 ? -23.971 -21.111 34.219 1.00 60.50 327 SER A C 1
ATOM 2447 O O . SER A 1 327 ? -24.497 -22.225 34.100 1.00 60.50 327 SER A O 1
ATOM 2449 N N . ASP A 1 328 ? -22.820 -20.929 34.869 1.00 63.47 328 ASP A N 1
ATOM 2450 C CA . ASP A 1 328 ? -22.027 -22.003 35.466 1.00 63.47 328 ASP A CA 1
ATOM 2451 C C . ASP A 1 328 ? -22.768 -22.652 36.643 1.00 63.47 328 ASP A C 1
ATOM 2453 O O . ASP A 1 328 ? -22.860 -23.880 36.724 1.00 63.47 328 ASP A O 1
ATOM 2457 N N . ALA A 1 329 ? -23.407 -21.848 37.503 1.00 63.44 329 ALA A N 1
ATOM 2458 C CA . ALA A 1 329 ? -24.230 -22.345 38.609 1.00 63.44 329 ALA A CA 1
ATOM 2459 C C . ALA A 1 329 ? -25.417 -23.204 38.124 1.00 63.44 329 ALA A C 1
ATOM 2461 O O . ALA A 1 329 ? -25.656 -24.293 38.649 1.00 63.44 329 ALA A O 1
ATOM 2462 N N . LYS A 1 330 ? -26.118 -22.776 37.062 1.00 62.56 330 LYS A N 1
ATOM 2463 C CA . LYS A 1 330 ? -27.209 -23.561 36.447 1.00 62.56 330 LYS A CA 1
ATOM 2464 C C . LYS A 1 330 ? -26.727 -24.852 35.780 1.00 62.56 330 LYS A C 1
ATOM 2466 O O . LYS A 1 330 ? -27.483 -25.823 35.699 1.00 62.56 330 LYS A O 1
ATOM 2471 N N . THR A 1 331 ? -25.493 -24.875 35.281 1.00 61.72 331 THR A N 1
ATOM 2472 C CA . THR A 1 331 ? -24.883 -26.066 34.669 1.00 61.72 331 THR A CA 1
ATOM 2473 C C . THR A 1 331 ? -24.497 -27.104 35.730 1.00 61.72 331 THR A C 1
ATOM 2475 O O . THR A 1 331 ? -24.666 -28.308 35.512 1.00 61.72 331 THR A O 1
ATOM 2478 N N . LEU A 1 332 ? -24.069 -26.646 36.910 1.00 60.09 332 LEU A N 1
ATOM 2479 C CA . LEU A 1 332 ? -23.775 -27.492 38.069 1.00 60.09 332 LEU A CA 1
ATOM 2480 C C . LEU A 1 332 ? -25.047 -28.069 38.720 1.00 60.09 332 LEU A C 1
ATOM 2482 O O . LEU A 1 332 ? -25.073 -29.253 39.047 1.00 60.09 332 LEU A O 1
ATOM 2486 N N . GLU A 1 333 ? -26.140 -27.303 38.825 1.00 60.47 333 GLU A N 1
ATOM 2487 C CA . GLU A 1 333 ? -27.422 -27.836 39.330 1.00 60.47 333 GLU A CA 1
ATOM 2488 C C . GLU A 1 333 ? -28.002 -28.922 38.408 1.00 60.47 333 GLU A C 1
ATOM 2490 O O . GLU A 1 333 ? -28.415 -29.982 38.876 1.00 60.47 333 GLU A O 1
ATOM 2495 N N . LYS A 1 334 ? -27.950 -28.727 37.082 1.00 57.88 334 LYS A N 1
ATOM 2496 C CA . LYS A 1 334 ? -28.421 -29.730 36.105 1.00 57.88 334 LYS A CA 1
ATOM 2497 C C . LYS A 1 334 ? -27.599 -31.019 36.069 1.00 57.88 334 LYS A C 1
ATOM 2499 O O . LYS A 1 334 ? -28.094 -32.036 35.582 1.00 57.88 334 LYS A O 1
ATOM 2504 N N . THR A 1 335 ? -26.348 -30.990 36.520 1.00 56.81 335 THR A N 1
ATOM 2505 C CA . THR A 1 335 ? -25.491 -32.184 36.591 1.00 56.81 335 THR A CA 1
ATOM 2506 C C . THR A 1 335 ? -25.605 -32.911 37.935 1.00 56.81 335 THR A C 1
ATOM 2508 O O . THR A 1 335 ? -25.381 -34.119 37.968 1.00 56.81 335 THR A O 1
ATOM 2511 N N . GLY A 1 336 ? -26.044 -32.232 39.004 1.00 54.38 336 GLY A N 1
ATOM 2512 C CA . GLY A 1 336 ? -26.298 -32.827 40.324 1.00 54.38 336 GLY A CA 1
ATOM 2513 C C . GLY A 1 336 ? -27.629 -33.580 40.472 1.00 54.38 336 GLY A C 1
ATOM 2514 O O . GLY A 1 336 ? -27.772 -34.371 41.395 1.00 54.38 336 GLY A O 1
ATOM 2515 N N . GLU A 1 337 ? -28.590 -33.397 39.563 1.00 53.38 337 GLU A N 1
ATOM 2516 C CA . GLU A 1 337 ? -29.923 -34.034 39.632 1.00 53.38 337 GLU A CA 1
ATOM 2517 C C . GLU A 1 337 ? -29.989 -35.422 38.943 1.00 53.38 337 GLU A C 1
ATOM 2519 O O . GLU A 1 337 ? -31.067 -35.964 38.702 1.00 53.38 337 GLU A O 1
ATOM 2524 N N . LYS A 1 338 ? -28.834 -36.009 38.587 1.00 51.06 338 LYS A N 1
ATOM 2525 C CA . LYS A 1 338 ? -28.726 -37.290 37.852 1.00 51.06 338 LYS A CA 1
ATOM 2526 C C . LYS A 1 338 ? -28.022 -38.436 38.599 1.00 51.06 338 LYS A C 1
ATOM 2528 O O . LYS A 1 338 ? -27.640 -39.419 37.960 1.00 51.06 338 LYS A O 1
ATOM 2533 N N . THR A 1 339 ? -27.890 -38.351 39.919 1.00 39.81 339 THR A N 1
ATOM 2534 C CA . THR A 1 339 ? -27.437 -39.451 40.799 1.00 39.81 339 THR A CA 1
ATOM 2535 C C . THR A 1 339 ? -28.505 -39.797 41.812 1.00 39.81 339 THR A C 1
ATOM 2537 O O . THR A 1 339 ? -28.742 -41.008 42.007 1.00 39.81 339 THR A O 1
#

Foldseek 3Di:
DPVVVVVVVVVPPPPPDDDDDDDDPVNVVVVVVPDDDDDPPDDDQPPDHDPVNVVVVLVVPQDDQDPVLLVVLLVCLVVVVVVDPDDPPDDSSNSSVVSSSCSVVVVVCVVPPDDPPPPPQPVVNVVVVVLVVVLVVVVVVCVVVVDDCLLPCVRAPLVNLLVQLVVCVVPHDVSSNVNSVVSCVVVVHDSDDPPVVVVCVVVVVVCVVVVVVVVVPPDPPDP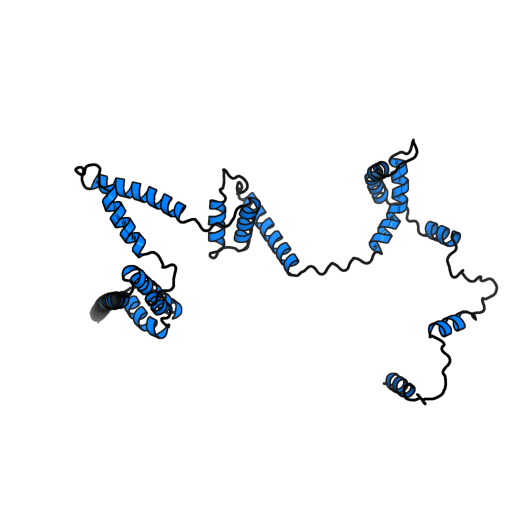PDPCPVVVVVVVVVVQLQDDDPDCDPQLCVLVVDDLVRQVVLLVLQVLLPDDFDPDSVRSSVVSSVVLVSLCSNPPPCSVVVVVVVSVVSNVSSVVSVVVVVVVVVVVVVVVVVPD